Protein AF-A0A355BXW5-F1 (afdb_monomer)

Radius of gyration: 21.52 Å; Cα contacts (8 Å, |Δi|>4): 665; chains: 1; bounding box: 55×43×66 Å

Solvent-accessible surface area (backbone atoms only — not comparable to full-atom values): 18092 Å² total; per-residue (Å²): 77,85,51,58,67,74,37,46,37,59,27,41,25,36,22,24,39,40,14,33,9,37,14,51,49,33,40,49,51,48,48,53,32,47,76,71,69,47,34,78,55,46,38,36,64,40,37,42,24,22,19,55,38,21,71,48,13,76,71,31,36,23,66,52,19,36,50,37,5,37,53,54,48,48,48,64,77,49,53,46,68,62,49,53,54,50,46,51,48,29,68,73,68,31,41,43,52,35,49,98,41,44,71,24,63,39,46,63,88,77,30,43,43,65,41,52,89,43,77,55,91,86,49,51,32,30,40,36,40,37,34,16,29,84,88,63,51,78,75,48,76,52,53,35,31,30,71,26,62,37,39,70,41,44,61,74,58,68,76,53,76,62,83,84,68,40,69,79,65,86,45,74,46,88,73,80,64,80,42,70,69,49,47,50,51,49,27,63,74,69,74,38,58,67,39,58,54,48,48,55,32,45,44,66,78,42,61,60,67,60,54,55,52,50,49,53,51,50,50,49,48,37,50,54,25,28,60,48,15,42,68,48,74,59,64,44,68,72,84,76,73,48,62,56,53,22,29,66,52,43,54,54,60,72,72,44,79,94,58,97,46,72,69,57,58,52,49,53,39,49,33,33,21,44,4,28,46,52,28,15,58,61,33,26,52,37,39,20,32,52,26,40,86,21,30,15,49,55,49,17,52,44,63,65,76,26,33,59,98,87,39,74,39,63,68,55,48,50,44,49,54,41,38,52,27,53,54,46,46,44,50,52,41,73,40,66,51,19,49,90,80,51,34,61,56,34,23,46,45,52,34,72,104

pLDDT: mean 89.98, std 11.33, range [47.75, 98.56]

Secondary structure (DSSP, 8-state):
---HHHHS-EEESS-IIIIIHHHHHHHHHHHHHHHTT-GGG--EEEEEEEHHHHHTHHHHTHHHHHHHHHHT--TTT--HHHHHHHHHHHHHH-EEE-TTS-EEE--HHHHEEEETT---SS-SSEEEEEEE-TTS-EEEEEEEEE-STT-EEEHHHHTSPPGGG----S---SS--SSHHHHHHHHHHTT--HHHHHHHHHHTTS-HHHHHHHHHHHHHHHHHHHHHHHH--SB-SSSS-PBP-HHHHHHHHHHS-----HHHHHHHHHHHHHHHHHHHHTT-EEE-SSSSTTTTHHHHHHHHHSEETTEE-HHHHHHHHHHHHHHHHHHHHHS---HHHH-GGGTHHHHH-

Nearest PDB structures (foldseek):
  4rqo-assembly1_A  TM=9.454E-01  e=2.443E-31  Legionella pneumophila subsp. pneumophila str. Thunder Bay
  4rqo-assembly1_B  TM=9.236E-01  e=4.873E-31  Legionella pneumophila subsp. pneumophila str. Thunder Bay
  2iqq-assembly1_A  TM=9.593E-01  e=5.443E-11  Legionella pneumophila subsp. pneumophila str. Philadelphia 1
  2iaf-assembly1_A  TM=9.431E-01  e=5.807E-10  Legionella pneumophila

Sequence (353 aa):
MLSVFDIFKIGIGPSSSHTVGPMRIALRFLTEAREAGVLARAARVKVDLHGSLALTGVGHGTDKAAILGLLGFAPDETDPDEAEAAAARVRASKRLKLAGGPEIAFDPSKDIDLCGHIVPSVHPNEMRLTLHDAAGAALLEQTFYSVGGGFIASARQLASPAEGDRINTGRKAPFDFGSAAELLAICARENSPIDEVILRNEDAIRPRAQTLEGIDRIWRAMRDCIERGLRTGGVLPGGLGVRRRAPALFGKLKDAPHANEREQLFDWLNVYAMAVNEENAAGGRVVTAPTNGAAGIIPSVIKHYCEDDGQPHKEHIRRFLVVAAGIGMLYKQRASISGAEMGCQGEVGVACS

Foldseek 3Di:
DDALCLQKAWFWFDWLQQALQLLVVLLVQLVVCVVLVNQQQFAAKAKEWEAPSLVCNVLGVSLLNNLCSQLPDNGRPDAQVVSVVSSVVCCVVQWHDGDVYHIYRHHSVPRYHSPHVHQDPQDRGKMKMFTAGPVRDTPDIFIKHRQGLNDIDGPVRSVDDDPPLFPPPVQDFPQDDQAPVSLVVVCVVVVHDSLVRSLSRVCSVDNSVVSLVVLVVSLVLLVVLLVQLLPDWDAFDDPPRHTRDLVVLVVVLVPDDDDPDPVSLVSQLVSQLSSQNSCNSNTGIFIPSSISNQGRNLSSCQQRPQADVNHGVSVVSSSSSSNLSSQLSNLVGNHRLHCVGVNCCSGNVSSND

Structure (mmCIF, N/CA/C/O backbone):
data_AF-A0A355BXW5-F1
#
_entry.id   AF-A0A355BXW5-F1
#
loop_
_atom_site.group_PDB
_atom_site.id
_atom_site.type_symbol
_atom_site.label_atom_id
_atom_site.label_alt_id
_atom_site.label_comp_id
_atom_site.label_asym_id
_atom_site.label_entity_id
_atom_site.label_seq_id
_atom_site.pdbx_PDB_ins_code
_atom_site.Cartn_x
_atom_site.Cartn_y
_atom_site.Cartn_z
_atom_site.occupancy
_atom_site.B_iso_or_equiv
_atom_site.auth_seq_id
_atom_site.auth_comp_id
_atom_site.auth_asym_id
_atom_site.auth_atom_id
_atom_site.pdbx_PDB_model_num
ATOM 1 N N . MET A 1 1 ? 16.597 11.777 4.144 1.00 79.25 1 MET A N 1
ATOM 2 C CA . MET A 1 1 ? 16.526 11.202 2.783 1.00 79.25 1 MET A CA 1
ATOM 3 C C . MET A 1 1 ? 15.521 10.053 2.707 1.00 79.25 1 MET A C 1
ATOM 5 O O . MET A 1 1 ? 15.401 9.274 3.654 1.00 79.25 1 MET A O 1
ATOM 9 N N . LEU A 1 2 ? 14.785 9.967 1.598 1.00 84.88 2 LEU A N 1
ATOM 10 C CA . LEU A 1 2 ? 13.888 8.850 1.280 1.00 84.88 2 LEU A CA 1
ATOM 11 C C . LEU A 1 2 ? 14.677 7.595 0.891 1.00 84.88 2 LEU A C 1
ATOM 13 O O . LEU A 1 2 ? 15.739 7.702 0.293 1.00 84.88 2 LEU A O 1
ATOM 17 N N . SER A 1 3 ? 14.145 6.421 1.216 1.00 91.19 3 SER A N 1
ATOM 18 C CA . SER A 1 3 ? 14.705 5.135 0.796 1.00 91.19 3 SER A CA 1
ATOM 19 C C . SER A 1 3 ? 14.010 4.592 -0.458 1.00 91.19 3 SER A C 1
ATOM 21 O O . SER A 1 3 ? 12.857 4.923 -0.729 1.00 91.19 3 SER A O 1
ATOM 23 N N . VAL A 1 4 ? 14.661 3.696 -1.201 1.00 94.31 4 VAL A N 1
ATOM 24 C CA . VAL A 1 4 ? 14.055 2.881 -2.262 1.00 94.31 4 VAL A CA 1
ATOM 25 C C . VAL A 1 4 ? 12.810 2.146 -1.753 1.00 94.31 4 VAL A C 1
ATOM 27 O O . VAL A 1 4 ? 11.810 2.058 -2.462 1.00 94.31 4 VAL A O 1
ATOM 30 N N . PHE A 1 5 ? 12.805 1.732 -0.480 1.00 92.50 5 PHE A N 1
ATOM 31 C CA . PHE A 1 5 ? 11.651 1.106 0.180 1.00 92.50 5 PHE A CA 1
ATOM 32 C C . PHE A 1 5 ? 10.574 2.112 0.624 1.00 92.50 5 PHE A C 1
ATOM 34 O O . PHE A 1 5 ? 9.488 1.723 1.044 1.00 92.50 5 PHE A O 1
ATOM 41 N N . ASP A 1 6 ? 10.835 3.420 0.523 1.00 86.81 6 ASP A N 1
ATOM 42 C CA . ASP A 1 6 ? 9.802 4.450 0.660 1.00 86.81 6 ASP A CA 1
ATOM 43 C C . ASP A 1 6 ? 9.052 4.706 -0.655 1.00 86.81 6 ASP A C 1
ATOM 45 O O . ASP A 1 6 ? 7.961 5.288 -0.608 1.00 86.81 6 ASP A O 1
ATOM 49 N N . ILE A 1 7 ? 9.624 4.293 -1.793 1.00 89.38 7 ILE A N 1
ATOM 50 C CA . ILE A 1 7 ? 9.021 4.364 -3.132 1.00 89.38 7 ILE A CA 1
ATOM 51 C C . ILE A 1 7 ? 8.279 3.060 -3.446 1.00 89.38 7 ILE A C 1
ATOM 53 O O . ILE A 1 7 ? 7.091 3.086 -3.770 1.00 89.38 7 ILE A O 1
ATOM 57 N N . PHE A 1 8 ? 8.959 1.925 -3.272 1.00 93.25 8 PHE A N 1
ATOM 58 C CA . PHE A 1 8 ? 8.417 0.596 -3.532 1.00 93.25 8 PHE A CA 1
ATOM 59 C C . PHE A 1 8 ? 8.047 -0.110 -2.231 1.00 93.25 8 PHE A C 1
ATOM 61 O O . PHE A 1 8 ? 8.920 -0.511 -1.459 1.00 93.25 8 PHE A O 1
ATOM 68 N N . LYS A 1 9 ? 6.746 -0.278 -1.987 1.00 90.38 9 LYS A N 1
ATOM 69 C CA . LYS A 1 9 ? 6.206 -0.932 -0.791 1.00 90.38 9 LYS A CA 1
ATOM 70 C C . LYS A 1 9 ? 5.295 -2.071 -1.193 1.00 90.38 9 LYS A C 1
ATOM 72 O O . LYS A 1 9 ? 4.348 -1.865 -1.945 1.00 90.38 9 LYS A O 1
ATOM 77 N N . ILE A 1 10 ? 5.569 -3.257 -0.665 1.00 92.62 10 ILE A N 1
ATOM 78 C CA . ILE A 1 10 ? 4.638 -4.381 -0.755 1.00 92.62 10 ILE A CA 1
ATOM 79 C C . ILE A 1 10 ? 3.404 -4.021 0.078 1.00 92.62 10 ILE A C 1
ATOM 81 O O . ILE A 1 10 ? 3.520 -3.453 1.165 1.00 92.62 10 ILE A O 1
ATOM 85 N N . GLY A 1 11 ? 2.225 -4.298 -0.458 1.00 91.25 11 GLY A N 1
ATOM 86 C CA . GLY A 1 11 ? 0.955 -4.016 0.186 1.00 91.25 11 GLY A CA 1
ATOM 87 C C . GLY A 1 11 ? -0.184 -4.812 -0.435 1.00 91.25 11 GLY A C 1
ATOM 88 O O . GLY A 1 11 ? 0.024 -5.759 -1.199 1.00 91.25 11 GLY A O 1
ATOM 89 N N . ILE A 1 12 ? -1.403 -4.381 -0.129 1.00 92.56 12 ILE A N 1
ATOM 90 C CA . ILE A 1 12 ? -2.638 -4.942 -0.669 1.00 92.56 12 ILE A CA 1
ATOM 91 C C . ILE A 1 12 ? -3.408 -3.868 -1.441 1.00 92.56 12 ILE A C 1
ATOM 93 O O . ILE A 1 12 ? -3.387 -2.685 -1.082 1.00 92.56 12 ILE A O 1
ATOM 97 N N . GLY A 1 13 ? -4.049 -4.278 -2.531 1.00 92.25 13 GLY A N 1
ATOM 98 C CA . GLY A 1 13 ? -4.950 -3.442 -3.308 1.00 92.25 13 GLY A CA 1
ATOM 99 C C . GLY A 1 13 ? -6.281 -3.162 -2.599 1.00 92.25 13 GLY A C 1
ATOM 100 O O . GLY A 1 13 ? -6.581 -3.785 -1.579 1.00 92.25 13 GLY A O 1
ATOM 101 N N . PRO A 1 14 ? -7.122 -2.274 -3.155 1.00 92.38 14 PRO A N 1
ATOM 102 C CA . PRO A 1 14 ? -6.896 -1.516 -4.390 1.00 92.38 14 PRO A CA 1
ATOM 103 C C . PRO A 1 14 ? -6.200 -0.162 -4.208 1.00 92.38 14 PRO A C 1
ATOM 105 O O . PRO A 1 14 ? -5.760 0.426 -5.196 1.00 92.38 14 PRO A O 1
ATOM 108 N N . SER A 1 15 ? -6.088 0.359 -2.981 1.00 91.81 15 SER A N 1
ATOM 109 C CA . SER A 1 15 ? -5.659 1.745 -2.764 1.00 91.81 15 SER A CA 1
ATOM 110 C C . SER A 1 15 ? -4.646 1.914 -1.640 1.00 91.81 15 SER A C 1
ATOM 112 O O . SER A 1 15 ? -4.840 1.468 -0.508 1.00 91.81 15 SER A O 1
ATOM 114 N N . SER A 1 16 ? -3.581 2.669 -1.914 1.00 89.00 16 SER A N 1
ATOM 115 C CA . SER A 1 16 ? -2.616 3.023 -0.876 1.00 89.00 16 SER A CA 1
ATOM 116 C C . SER A 1 16 ? -3.234 3.962 0.172 1.00 89.00 16 SER A C 1
ATOM 118 O O . SER A 1 16 ? -2.940 3.831 1.355 1.00 89.00 16 SER A O 1
ATOM 120 N N . SER A 1 17 ? -4.105 4.893 -0.230 1.00 88.62 17 SER A N 1
ATOM 121 C CA . SER A 1 17 ? -4.727 5.873 0.677 1.00 88.62 17 SER A CA 1
ATOM 122 C C . SER A 1 17 ? -6.007 5.369 1.345 1.00 88.62 17 SER A C 1
ATOM 124 O O . SER A 1 17 ? -6.279 5.733 2.482 1.00 88.62 17 SER A O 1
ATOM 126 N N . HIS A 1 18 ? -6.782 4.521 0.668 1.00 93.81 18 HIS A N 1
ATOM 127 C CA . HIS A 1 18 ? -8.088 4.060 1.158 1.00 93.81 18 HIS A CA 1
ATOM 128 C C . HIS A 1 18 ? -8.067 2.608 1.666 1.00 93.81 18 HIS A C 1
ATOM 130 O O . HIS A 1 18 ? -8.998 2.187 2.337 1.00 93.81 18 HIS A O 1
ATOM 136 N N . THR A 1 19 ? -6.990 1.850 1.432 1.00 94.75 19 THR A N 1
ATOM 137 C CA . THR A 1 19 ? -6.848 0.480 1.955 1.00 94.75 19 THR A CA 1
ATOM 138 C C . THR A 1 19 ? -5.647 0.368 2.894 1.00 94.75 19 THR A C 1
ATOM 140 O O . THR A 1 19 ? -5.803 0.136 4.092 1.00 94.75 19 THR A O 1
ATOM 143 N N . VAL A 1 20 ? -4.434 0.614 2.390 1.00 93.31 20 VAL A N 1
ATOM 144 C CA . VAL A 1 20 ? -3.196 0.473 3.184 1.00 93.31 20 VAL A CA 1
ATOM 145 C C . VAL A 1 20 ? -3.140 1.483 4.336 1.00 93.31 20 VAL A C 1
ATOM 147 O O . VAL A 1 20 ? -2.763 1.126 5.452 1.00 93.31 20 VAL A O 1
ATOM 150 N N . GLY A 1 21 ? -3.525 2.739 4.086 1.00 93.25 21 GLY A N 1
ATOM 151 C CA . GLY A 1 21 ? -3.594 3.787 5.106 1.00 93.25 21 GLY A CA 1
ATOM 152 C C . GLY A 1 21 ? -4.504 3.414 6.286 1.00 93.25 21 GLY A C 1
ATOM 153 O O . GLY A 1 21 ? -4.006 3.322 7.405 1.00 93.25 21 GLY A O 1
ATOM 154 N N . PRO A 1 22 ? -5.800 3.139 6.063 1.00 96.50 22 PRO A N 1
ATOM 155 C CA . PRO A 1 22 ? -6.742 2.745 7.114 1.00 96.50 22 PRO A CA 1
ATOM 156 C C . PRO A 1 22 ? -6.324 1.500 7.911 1.00 96.50 22 PRO A C 1
ATOM 158 O O . PRO A 1 22 ? -6.456 1.500 9.135 1.00 96.50 22 PRO A O 1
ATOM 161 N N . MET A 1 23 ? -5.723 0.485 7.270 1.00 96.69 23 MET A N 1
ATOM 162 C CA . MET A 1 23 ? -5.123 -0.654 7.989 1.00 96.69 23 MET A CA 1
ATOM 163 C C . MET A 1 23 ? -4.035 -0.193 8.973 1.00 96.69 23 MET A C 1
ATOM 165 O O . MET A 1 23 ? -4.035 -0.583 10.142 1.00 96.69 23 MET A O 1
ATOM 169 N N . ARG A 1 24 ? -3.119 0.676 8.521 1.00 95.44 24 ARG A N 1
ATOM 170 C CA . ARG A 1 24 ? -2.049 1.237 9.366 1.00 95.44 24 ARG A CA 1
ATOM 171 C C . ARG A 1 24 ? -2.594 2.121 10.483 1.00 95.44 24 ARG A C 1
ATOM 173 O O . ARG A 1 24 ? -2.063 2.069 11.590 1.00 95.44 24 ARG A O 1
ATOM 180 N N . ILE A 1 25 ? -3.638 2.905 10.214 1.00 97.12 25 ILE A N 1
ATOM 181 C CA . ILE A 1 25 ? -4.300 3.744 11.220 1.00 97.12 25 ILE A CA 1
ATOM 182 C C . ILE A 1 25 ? -4.863 2.870 12.345 1.00 97.12 25 ILE A C 1
ATOM 184 O O . ILE A 1 25 ? -4.581 3.129 13.513 1.00 97.12 25 ILE A O 1
ATOM 188 N N . ALA A 1 26 ? -5.602 1.811 12.012 1.00 97.81 26 ALA A N 1
ATOM 189 C CA . ALA A 1 26 ? -6.179 0.919 13.015 1.00 97.81 26 ALA A CA 1
ATOM 190 C C . ALA A 1 26 ? -5.101 0.205 13.857 1.00 97.81 26 ALA A C 1
ATOM 192 O O . ALA A 1 26 ? -5.200 0.172 15.084 1.00 97.81 26 ALA A O 1
ATOM 193 N N . LEU A 1 27 ? -4.021 -0.279 13.232 1.00 96.06 27 LEU A N 1
ATOM 194 C CA . LEU A 1 27 ? -2.865 -0.845 13.945 1.00 96.06 27 LEU A CA 1
ATOM 195 C C . LEU A 1 27 ? -2.205 0.160 14.898 1.00 96.06 27 LEU A C 1
ATOM 197 O O . LEU A 1 27 ? -1.869 -0.165 16.044 1.00 96.06 27 LEU A O 1
ATOM 201 N N . ARG A 1 28 ? -2.006 1.392 14.420 1.00 96.06 28 ARG A N 1
ATOM 202 C CA . ARG A 1 28 ? -1.418 2.476 15.206 1.00 96.06 28 ARG A CA 1
ATOM 203 C C . ARG A 1 28 ? -2.292 2.812 16.410 1.00 96.06 28 ARG A C 1
ATOM 205 O O . ARG A 1 28 ? -1.770 2.896 17.517 1.00 96.06 28 ARG A O 1
ATOM 212 N N . PHE A 1 29 ? -3.601 2.918 16.211 1.00 97.75 29 PHE A N 1
ATOM 213 C CA . PHE A 1 29 ? -4.566 3.171 17.276 1.00 97.75 29 PHE A CA 1
ATOM 214 C C . PHE A 1 29 ? -4.509 2.112 18.386 1.00 97.75 29 PHE A C 1
ATOM 216 O O . PHE A 1 29 ? -4.447 2.456 19.565 1.00 97.75 29 PHE A O 1
ATOM 223 N N . LEU A 1 30 ? -4.452 0.822 18.031 1.00 97.81 30 LEU A N 1
ATOM 224 C CA . LEU A 1 30 ? -4.323 -0.253 19.024 1.00 97.81 30 LEU A CA 1
ATOM 225 C C . LEU A 1 30 ? -2.978 -0.238 19.753 1.00 97.81 30 LEU A C 1
ATOM 227 O O . LEU A 1 30 ? -2.898 -0.637 20.916 1.00 97.81 30 LEU A O 1
ATOM 231 N N . THR A 1 31 ? -1.920 0.218 19.087 1.00 96.62 31 THR A N 1
ATOM 232 C CA . THR A 1 31 ? -0.609 0.402 19.717 1.00 96.62 31 THR A CA 1
ATOM 233 C C . THR A 1 31 ? -0.672 1.519 20.757 1.00 96.62 31 THR A C 1
ATOM 235 O O . THR A 1 31 ? -0.309 1.284 21.906 1.00 96.62 31 THR A O 1
ATOM 238 N N . GLU A 1 32 ? -1.252 2.671 20.413 1.00 96.56 32 GLU A N 1
ATOM 239 C CA . GLU A 1 32 ? -1.434 3.791 21.348 1.00 96.56 32 GLU A CA 1
ATOM 240 C C . GLU A 1 32 ? -2.357 3.425 22.526 1.00 96.56 32 GLU A C 1
ATOM 242 O O . GLU A 1 32 ? -2.060 3.752 23.673 1.00 96.56 32 GLU A O 1
ATOM 247 N N . ALA A 1 33 ? -3.429 2.659 22.290 1.00 97.75 33 ALA A N 1
ATOM 248 C CA . ALA A 1 33 ? -4.293 2.147 23.359 1.00 97.75 33 ALA A CA 1
ATOM 249 C C . ALA A 1 33 ? -3.560 1.205 24.329 1.00 97.75 33 ALA A C 1
ATOM 251 O O . ALA A 1 33 ? -3.872 1.159 25.524 1.00 97.75 33 ALA A O 1
ATOM 252 N N . ARG A 1 34 ? -2.597 0.430 23.821 1.00 97.38 34 ARG A N 1
ATOM 253 C CA . ARG A 1 34 ? -1.765 -0.466 24.631 1.00 97.38 34 ARG A CA 1
ATOM 254 C C . ARG A 1 34 ? -0.755 0.319 25.456 1.00 97.38 34 ARG A C 1
ATOM 256 O O . ARG A 1 34 ? -0.625 0.053 26.645 1.00 97.38 34 ARG A O 1
ATOM 263 N N . GLU A 1 35 ? -0.086 1.291 24.842 1.00 96.62 35 GLU A N 1
ATOM 264 C CA . GLU A 1 35 ? 0.875 2.185 25.502 1.00 96.62 35 GLU A CA 1
ATOM 265 C C . GLU A 1 35 ? 0.211 3.020 26.604 1.00 96.62 35 GLU A C 1
ATOM 267 O O . GLU A 1 35 ? 0.787 3.202 27.672 1.00 96.62 35 GLU A O 1
ATOM 272 N N . ALA A 1 36 ? -1.038 3.441 26.395 1.00 96.88 36 ALA A N 1
ATOM 273 C CA . ALA A 1 36 ? -1.850 4.109 27.409 1.00 96.88 36 ALA A CA 1
ATOM 274 C C . ALA A 1 36 ? -2.394 3.161 28.503 1.00 96.88 36 ALA A C 1
ATOM 276 O O . ALA A 1 36 ? -3.057 3.615 29.434 1.00 96.88 36 ALA A O 1
ATOM 277 N N . GLY A 1 37 ? -2.164 1.846 28.403 1.00 97.44 37 GLY A N 1
ATOM 278 C CA . GLY A 1 37 ? -2.617 0.856 29.387 1.00 97.44 37 GLY A CA 1
ATOM 279 C C . GLY A 1 37 ? -4.132 0.607 29.403 1.00 97.44 37 GLY A C 1
ATOM 280 O O . GLY A 1 37 ? -4.642 -0.005 30.341 1.00 97.44 37 GLY A O 1
ATOM 281 N N . VAL A 1 38 ? -4.870 1.058 28.383 1.00 97.94 38 VAL A N 1
ATOM 282 C CA . VAL A 1 38 ? -6.343 0.972 28.340 1.00 97.94 38 VAL A CA 1
ATOM 283 C C . VAL A 1 38 ? -6.874 -0.161 27.460 1.00 97.94 38 VAL A C 1
ATOM 285 O O . VAL A 1 38 ? -8.023 -0.564 27.627 1.00 97.94 38 VAL A O 1
ATOM 288 N N . LEU A 1 39 ? -6.050 -0.731 26.571 1.00 97.81 39 LEU A N 1
ATOM 289 C CA . LEU A 1 39 ? -6.475 -1.764 25.612 1.00 97.81 39 LEU A CA 1
ATOM 290 C C . LEU A 1 39 ? -7.123 -2.994 26.273 1.00 97.81 39 LEU A C 1
ATOM 292 O O . LEU A 1 39 ? -8.086 -3.541 25.743 1.00 97.81 39 LEU A O 1
ATOM 296 N N . ALA A 1 40 ? -6.642 -3.415 27.445 1.00 97.25 40 ALA A N 1
ATOM 297 C CA . ALA A 1 40 ? -7.188 -4.575 28.158 1.00 97.25 40 ALA A CA 1
ATOM 298 C C . ALA A 1 40 ? -8.639 -4.376 28.640 1.00 97.25 40 ALA A C 1
ATOM 300 O O . ALA A 1 40 ? -9.347 -5.354 28.864 1.00 97.25 40 ALA A O 1
ATOM 301 N N . ARG A 1 41 ? -9.088 -3.121 28.787 1.00 97.19 41 ARG A N 1
ATOM 302 C CA . ARG A 1 41 ? -10.447 -2.748 29.218 1.00 97.19 41 ARG A CA 1
ATOM 303 C C . ARG A 1 41 ? -11.413 -2.540 28.049 1.00 97.19 41 ARG A C 1
ATOM 305 O O . ARG A 1 41 ? -12.570 -2.195 28.279 1.00 97.19 41 ARG A O 1
ATOM 312 N N . ALA A 1 42 ? -10.944 -2.710 26.815 1.00 97.62 42 ALA A N 1
ATOM 313 C CA . ALA A 1 42 ? -11.744 -2.512 25.619 1.00 97.62 42 ALA A CA 1
ATOM 314 C C . ALA A 1 42 ? -12.954 -3.453 25.586 1.00 97.62 42 ALA A C 1
ATOM 316 O O . ALA A 1 42 ? -12.801 -4.671 25.669 1.00 97.62 42 ALA A O 1
ATOM 317 N N . ALA A 1 43 ? -14.144 -2.890 25.397 1.00 97.56 43 ALA A N 1
ATOM 318 C CA . ALA A 1 43 ? -15.375 -3.645 25.170 1.00 97.56 43 ALA A CA 1
ATOM 319 C C . ALA A 1 43 ? -16.023 -3.332 23.815 1.00 97.56 43 ALA A C 1
ATOM 321 O O . ALA A 1 43 ? -16.778 -4.154 23.300 1.00 97.56 43 ALA A O 1
ATOM 322 N N . ARG A 1 44 ? -15.719 -2.169 23.226 1.00 97.81 44 ARG A N 1
ATOM 323 C CA . ARG A 1 44 ? -16.196 -1.758 21.901 1.00 97.81 44 ARG A CA 1
ATOM 324 C C . ARG A 1 44 ? -15.183 -0.832 21.230 1.00 97.81 44 ARG A C 1
ATOM 326 O O . ARG A 1 44 ? -14.548 -0.019 21.898 1.00 97.81 44 ARG A O 1
ATOM 333 N N . VAL A 1 45 ? -15.065 -0.934 19.910 1.00 98.38 45 VAL A N 1
ATOM 334 C CA . VAL A 1 45 ? -14.343 0.026 19.064 1.00 98.38 45 VAL A CA 1
ATOM 335 C C . VAL A 1 45 ? -15.342 0.636 18.096 1.00 98.38 45 VAL A C 1
ATOM 337 O O . VAL A 1 45 ? -16.112 -0.101 17.489 1.00 98.38 45 VAL A O 1
ATOM 340 N N . LYS A 1 46 ? -15.315 1.959 17.951 1.00 98.50 46 LYS A N 1
ATOM 341 C CA . LYS A 1 46 ? -16.028 2.685 16.902 1.00 98.50 46 LYS A CA 1
ATOM 342 C C . LYS A 1 46 ? -15.019 3.256 15.909 1.00 98.50 46 LYS A C 1
ATOM 344 O O . LYS A 1 46 ? -13.976 3.762 16.322 1.00 98.50 46 LYS A O 1
ATOM 349 N N . VAL A 1 47 ? -15.335 3.161 14.624 1.00 98.56 47 VAL A N 1
ATOM 350 C CA . VAL A 1 47 ? -14.560 3.705 13.511 1.00 98.56 47 VAL A CA 1
ATOM 351 C C . VAL A 1 47 ? -15.455 4.650 12.724 1.00 98.56 47 VAL A C 1
ATOM 353 O O . VAL A 1 47 ? -16.438 4.216 12.137 1.00 98.56 47 VAL A O 1
ATOM 356 N N . ASP A 1 48 ? -15.087 5.921 12.673 1.00 98.19 48 ASP A N 1
ATOM 357 C CA . ASP A 1 48 ? -15.763 6.924 11.860 1.00 98.19 48 ASP A CA 1
ATOM 358 C C . ASP A 1 48 ? -14.852 7.304 10.686 1.00 98.19 48 ASP A C 1
ATOM 360 O O . ASP A 1 48 ? -13.712 7.746 10.864 1.00 98.19 48 ASP A O 1
ATOM 364 N N . LEU A 1 49 ? -15.341 7.082 9.468 1.00 97.88 49 LEU A N 1
ATOM 365 C CA . LEU A 1 49 ? -14.668 7.439 8.222 1.00 97.88 49 LEU A CA 1
ATOM 366 C C . LEU A 1 49 ? -15.284 8.738 7.712 1.00 97.88 49 LEU A C 1
ATOM 368 O O . LEU A 1 49 ? -16.502 8.817 7.577 1.00 97.88 49 LEU A O 1
ATOM 372 N N . HIS A 1 50 ? -14.467 9.751 7.425 1.00 96.31 50 HIS A N 1
ATOM 373 C CA . HIS A 1 50 ? -14.931 11.075 6.997 1.00 96.31 50 HIS A CA 1
ATOM 374 C C . HIS A 1 50 ? -14.413 11.434 5.596 1.00 96.31 50 HIS A C 1
ATOM 376 O O . HIS A 1 50 ? -13.467 10.828 5.084 1.00 96.31 50 HIS A O 1
ATOM 382 N N . GLY A 1 51 ? -15.032 12.440 4.969 1.00 93.69 51 GLY A N 1
ATOM 383 C CA . GLY A 1 51 ? -14.606 12.973 3.675 1.00 93.69 51 GLY A CA 1
ATOM 384 C C . GLY A 1 51 ? -14.478 11.906 2.581 1.00 93.69 51 GLY A C 1
ATOM 385 O O . GLY A 1 51 ? -15.368 11.077 2.385 1.00 93.69 51 GLY A O 1
ATOM 386 N N . SER A 1 52 ? -13.357 11.910 1.857 1.00 91.56 52 SER A N 1
ATOM 387 C CA . SER A 1 52 ? -13.131 10.992 0.730 1.00 91.56 52 SER A CA 1
ATOM 388 C C . SER A 1 52 ? -13.047 9.521 1.163 1.00 91.56 52 SER A C 1
ATOM 390 O O . SER A 1 52 ? -13.497 8.646 0.414 1.00 91.56 52 SER A O 1
ATOM 392 N N . LEU A 1 53 ? -12.558 9.242 2.384 1.00 93.12 53 LEU A N 1
ATOM 393 C CA . LEU A 1 53 ? -12.531 7.877 2.928 1.00 93.12 53 LEU A CA 1
ATOM 394 C C . LEU A 1 53 ? -13.938 7.298 3.072 1.00 93.12 53 LEU A C 1
ATOM 396 O O . LEU A 1 53 ? -14.118 6.106 2.831 1.00 93.12 53 LEU A O 1
ATOM 400 N N . ALA A 1 54 ? -14.924 8.124 3.427 1.00 95.44 54 ALA A N 1
ATOM 401 C CA . ALA A 1 54 ? -16.320 7.708 3.496 1.00 95.44 54 ALA A CA 1
ATOM 402 C C . ALA A 1 54 ? -16.935 7.549 2.103 1.00 95.44 54 ALA A C 1
ATOM 404 O O . ALA A 1 54 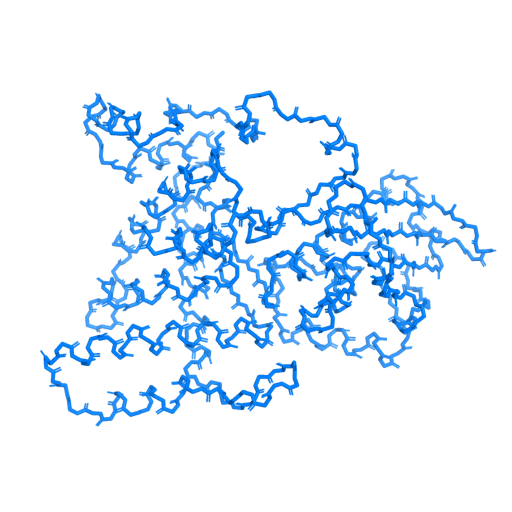? -17.510 6.509 1.787 1.00 95.44 54 ALA A O 1
ATOM 405 N N . LEU A 1 55 ? -16.782 8.571 1.254 1.00 93.69 55 LEU A N 1
ATOM 406 C CA . LEU A 1 55 ? -17.462 8.662 -0.043 1.00 93.69 55 LEU A CA 1
ATOM 407 C C . LEU A 1 55 ? -17.072 7.539 -1.006 1.00 93.69 55 LEU A C 1
ATOM 409 O O . LEU A 1 55 ? -17.905 7.060 -1.770 1.00 93.69 55 LEU A O 1
ATOM 413 N N . THR A 1 56 ? -15.812 7.107 -0.967 1.00 92.31 56 THR A N 1
ATOM 414 C CA . THR A 1 56 ? -15.302 6.052 -1.854 1.00 92.31 56 THR A CA 1
ATOM 415 C C . THR A 1 56 ? -14.941 4.770 -1.106 1.00 92.31 56 THR A C 1
ATOM 417 O O . THR A 1 56 ? -14.412 3.829 -1.704 1.00 92.31 56 THR A O 1
ATOM 420 N N . GLY A 1 57 ? -15.223 4.712 0.199 1.00 89.62 57 GLY A N 1
ATOM 421 C CA . GLY A 1 57 ? -14.688 3.682 1.081 1.00 89.62 57 GLY A CA 1
ATOM 422 C C . GLY A 1 57 ? -15.146 2.273 0.741 1.00 89.62 57 GLY A C 1
ATOM 423 O O . GLY A 1 57 ? -14.340 1.350 0.759 1.00 89.62 57 GLY A O 1
ATOM 424 N N . VAL A 1 58 ? -16.409 2.107 0.344 1.00 89.56 58 VAL A N 1
ATOM 425 C CA . VAL A 1 58 ? -16.955 0.796 -0.046 1.00 89.56 58 VAL A CA 1
ATOM 426 C C . VAL A 1 58 ? -16.234 0.238 -1.275 1.00 89.56 58 VAL A C 1
ATOM 428 O O . VAL A 1 58 ? -15.824 -0.919 -1.278 1.00 89.56 58 VAL A O 1
ATOM 431 N N . GLY A 1 59 ? -16.026 1.064 -2.306 1.00 89.00 59 GLY A N 1
ATOM 432 C CA . GLY A 1 59 ? -15.334 0.648 -3.531 1.00 89.00 59 GLY A CA 1
ATOM 433 C C . GLY A 1 59 ? -13.856 0.320 -3.305 1.00 89.00 59 GLY A C 1
ATOM 434 O O . GLY A 1 59 ? -13.314 -0.565 -3.961 1.00 89.00 59 GLY A O 1
ATOM 435 N N . HIS A 1 60 ? -13.218 0.989 -2.342 1.00 93.19 60 HIS A N 1
ATOM 436 C CA . HIS A 1 60 ? -11.819 0.757 -1.979 1.00 93.19 60 HIS A CA 1
ATOM 437 C C . HIS A 1 60 ? -11.615 -0.264 -0.849 1.00 93.19 60 HIS A C 1
ATOM 439 O O . HIS A 1 60 ? -10.472 -0.559 -0.489 1.00 93.19 60 HIS A O 1
ATOM 445 N N . GLY A 1 61 ? -12.695 -0.799 -0.276 1.00 94.12 61 GLY A N 1
ATOM 446 C CA . GLY A 1 61 ? -12.640 -1.706 0.868 1.00 94.12 61 GLY A CA 1
ATOM 447 C C . GLY A 1 61 ? -12.064 -1.067 2.136 1.00 94.12 61 GLY A C 1
ATOM 448 O O . GLY A 1 61 ? -11.362 -1.744 2.886 1.00 94.12 61 GLY A O 1
ATOM 449 N N . THR A 1 62 ? -12.317 0.221 2.381 1.00 96.38 62 THR A N 1
ATOM 450 C CA . THR A 1 62 ? -11.864 0.943 3.585 1.00 96.38 62 THR A CA 1
ATOM 451 C C . THR A 1 62 ? -12.432 0.331 4.869 1.00 96.38 62 THR A C 1
ATOM 453 O O . THR A 1 62 ? -11.739 0.241 5.881 1.00 96.38 62 THR A O 1
ATOM 456 N N . ASP A 1 63 ? -13.678 -0.142 4.827 1.00 95.12 63 ASP A N 1
ATOM 457 C CA . ASP A 1 63 ? -14.325 -0.876 5.919 1.00 95.12 63 ASP A CA 1
ATOM 458 C C . ASP A 1 63 ? -13.560 -2.172 6.239 1.00 95.12 63 ASP A C 1
ATOM 460 O O . ASP A 1 63 ? -13.203 -2.437 7.389 1.00 95.12 63 ASP A O 1
ATOM 464 N N . LYS A 1 64 ? -13.224 -2.946 5.198 1.00 96.19 64 LYS A N 1
ATOM 465 C CA . LYS A 1 64 ? -12.412 -4.160 5.292 1.00 96.19 64 LYS A CA 1
ATOM 466 C C . LYS A 1 64 ? -11.033 -3.834 5.856 1.00 96.19 64 LYS A C 1
ATOM 468 O O . LYS A 1 64 ? -10.566 -4.520 6.759 1.00 96.19 64 LYS A O 1
ATOM 473 N N . ALA A 1 65 ? -10.401 -2.779 5.357 1.00 96.62 65 ALA A N 1
ATOM 474 C CA . ALA A 1 65 ? -9.100 -2.316 5.814 1.00 96.62 65 ALA A CA 1
ATOM 475 C C . ALA A 1 65 ? -9.094 -1.965 7.311 1.00 96.62 65 ALA A C 1
ATOM 477 O O . ALA A 1 65 ? -8.183 -2.378 8.031 1.00 96.62 65 ALA A O 1
ATOM 478 N N . ALA A 1 66 ? -10.124 -1.271 7.803 1.00 97.56 66 ALA A N 1
ATOM 479 C CA . ALA A 1 66 ? -10.263 -0.974 9.226 1.00 97.56 66 ALA A CA 1
ATOM 480 C C . ALA A 1 66 ? -10.370 -2.259 10.066 1.00 97.56 66 ALA A C 1
ATOM 482 O O . ALA A 1 66 ? -9.653 -2.405 11.056 1.00 97.56 66 ALA A O 1
ATOM 483 N N . ILE A 1 67 ? -11.192 -3.226 9.636 1.00 98.12 67 ILE A N 1
ATOM 484 C CA . ILE A 1 67 ? -11.320 -4.538 10.298 1.00 98.12 67 ILE A CA 1
ATOM 485 C C . ILE A 1 67 ? -9.967 -5.255 10.357 1.00 98.12 67 ILE A C 1
ATOM 487 O O . ILE A 1 67 ? -9.558 -5.721 11.419 1.00 98.12 67 ILE A O 1
ATOM 491 N N . LEU A 1 68 ? -9.260 -5.332 9.228 1.00 97.88 68 LEU A N 1
ATOM 492 C CA . LEU A 1 68 ? -7.975 -6.022 9.127 1.00 97.88 68 LEU A CA 1
ATOM 493 C C . LEU A 1 68 ? -6.915 -5.402 10.039 1.00 97.88 68 LEU A C 1
ATOM 495 O O . LEU A 1 68 ? -6.228 -6.123 10.761 1.00 97.88 68 LEU A O 1
ATOM 499 N N . GLY A 1 69 ? -6.819 -4.072 10.065 1.00 97.50 69 GLY A N 1
ATOM 500 C CA . GLY A 1 69 ? -5.886 -3.394 10.958 1.00 97.50 69 GLY A CA 1
ATOM 501 C C . GLY A 1 69 ? -6.221 -3.617 12.438 1.00 97.50 69 GLY A C 1
ATOM 502 O O . GLY A 1 69 ? -5.315 -3.841 13.239 1.00 97.50 69 GLY A O 1
ATOM 503 N N . LEU A 1 70 ? -7.508 -3.657 12.807 1.00 98.31 70 LEU A N 1
ATOM 504 C CA . LEU A 1 70 ? -7.936 -3.988 14.175 1.00 98.31 70 LEU A CA 1
ATOM 505 C C . LEU A 1 70 ? -7.629 -5.447 14.563 1.00 98.31 70 LEU A C 1
ATOM 507 O O . LEU A 1 70 ? -7.345 -5.733 15.727 1.00 98.31 70 LEU A O 1
ATOM 511 N N . LEU A 1 71 ? -7.654 -6.364 13.593 1.00 97.94 71 LEU A N 1
ATOM 512 C CA . LEU A 1 71 ? -7.246 -7.762 13.763 1.00 97.94 71 LEU A CA 1
ATOM 513 C C . LEU A 1 71 ? -5.721 -7.948 13.835 1.00 97.94 71 LEU A C 1
ATOM 515 O O . LEU A 1 71 ? -5.263 -9.020 14.223 1.00 97.94 71 LEU A O 1
ATOM 519 N N . GLY A 1 72 ? -4.933 -6.929 13.483 1.00 96.31 72 GLY A N 1
ATOM 520 C CA . GLY A 1 72 ? -3.471 -6.985 13.545 1.00 96.31 72 GLY A CA 1
ATOM 521 C C . GLY A 1 72 ? -2.774 -7.244 12.211 1.00 96.31 72 GLY A C 1
ATOM 522 O O . GLY A 1 72 ? -1.560 -7.421 12.197 1.00 96.31 72 GLY A O 1
ATOM 523 N N . PHE A 1 73 ? -3.503 -7.260 11.094 1.00 95.75 73 PHE A N 1
ATOM 524 C CA . PHE A 1 73 ? -2.918 -7.490 9.775 1.00 95.75 73 PHE A CA 1
ATOM 525 C C . PHE A 1 73 ? -2.096 -6.276 9.325 1.00 95.75 73 PHE A C 1
ATOM 527 O O . PHE A 1 73 ? -2.635 -5.184 9.127 1.00 95.75 73 PHE A O 1
ATOM 534 N N . ALA A 1 74 ? -0.791 -6.476 9.128 1.00 91.75 74 ALA A N 1
ATOM 535 C CA . ALA A 1 74 ? 0.108 -5.488 8.539 1.00 91.75 74 ALA A CA 1
ATOM 536 C C . ALA A 1 74 ? 0.052 -5.570 7.000 1.00 91.75 74 ALA A C 1
ATOM 538 O O . ALA A 1 74 ? 0.270 -6.656 6.458 1.00 91.75 74 ALA A O 1
ATOM 539 N N . PRO A 1 75 ? -0.235 -4.473 6.267 1.00 89.06 75 PRO A N 1
ATOM 540 C CA . PRO A 1 75 ? -0.472 -4.523 4.818 1.00 89.06 75 PRO A CA 1
ATOM 541 C C . PRO A 1 75 ? 0.636 -5.190 3.993 1.00 89.06 75 PRO A C 1
ATOM 543 O O . PRO A 1 75 ? 0.351 -5.820 2.981 1.00 89.06 75 PRO A O 1
ATOM 546 N N . ASP A 1 76 ? 1.885 -5.033 4.416 1.00 86.62 76 ASP A N 1
ATOM 547 C CA . ASP A 1 76 ? 3.100 -5.518 3.762 1.00 86.62 76 ASP A CA 1
ATOM 548 C C . ASP A 1 76 ? 3.379 -7.012 3.981 1.00 86.62 76 ASP A C 1
ATOM 550 O O . ASP A 1 76 ? 4.051 -7.635 3.159 1.00 86.62 76 ASP A O 1
ATOM 554 N N . GLU A 1 77 ? 2.813 -7.600 5.034 1.00 86.69 77 GLU A N 1
ATOM 555 C CA . GLU A 1 77 ? 2.944 -9.027 5.369 1.00 86.69 77 GLU A CA 1
ATOM 556 C C . GLU A 1 77 ? 1.661 -9.816 5.069 1.00 86.69 77 GLU A C 1
ATOM 558 O O . GLU A 1 77 ? 1.668 -11.044 5.005 1.00 86.69 77 GLU A O 1
ATOM 563 N N . THR A 1 78 ? 0.555 -9.105 4.843 1.00 87.31 78 THR A N 1
ATOM 564 C CA . THR A 1 78 ? -0.780 -9.677 4.676 1.00 87.31 78 THR A CA 1
ATOM 565 C C . THR A 1 78 ? -0.876 -10.541 3.424 1.00 87.31 78 THR A C 1
ATOM 567 O O . THR A 1 78 ? -0.603 -10.085 2.306 1.00 87.31 78 THR A O 1
ATOM 570 N N . ASP A 1 79 ? -1.302 -11.791 3.590 1.00 90.38 79 ASP A N 1
ATOM 571 C CA . ASP A 1 79 ? -1.830 -12.593 2.491 1.00 90.38 79 ASP A CA 1
ATOM 572 C C . ASP A 1 79 ? -3.260 -12.120 2.143 1.00 90.38 79 ASP A C 1
ATOM 574 O O . ASP A 1 79 ? -4.115 -12.055 3.033 1.00 90.38 79 ASP A O 1
ATOM 578 N N . PRO A 1 80 ? -3.542 -11.742 0.880 1.00 90.50 80 PRO A N 1
ATOM 579 C CA . PRO A 1 80 ? -4.857 -11.238 0.485 1.00 90.50 80 PRO A CA 1
ATOM 580 C C . PRO A 1 80 ? -6.008 -12.222 0.711 1.00 90.50 80 PRO A C 1
ATOM 582 O O . PRO A 1 80 ? -7.114 -11.800 1.053 1.00 90.50 80 PRO A O 1
ATOM 585 N N . ASP A 1 81 ? -5.759 -13.519 0.529 1.00 91.00 81 ASP A N 1
ATOM 586 C CA . ASP A 1 81 ? -6.787 -14.549 0.634 1.00 91.00 81 ASP A CA 1
ATOM 587 C C . ASP A 1 81 ? -7.104 -14.817 2.119 1.00 91.00 81 ASP A C 1
ATOM 589 O O . ASP A 1 81 ? -8.272 -14.918 2.510 1.00 91.00 81 ASP A O 1
ATOM 593 N N . GLU A 1 82 ? -6.082 -14.815 2.984 1.00 93.88 82 GLU A N 1
ATOM 594 C CA . GLU A 1 82 ? -6.268 -14.866 4.442 1.00 93.88 82 GLU A CA 1
ATOM 595 C C . GLU A 1 82 ? -6.994 -13.630 4.984 1.00 93.88 82 GLU A C 1
ATOM 597 O O . GLU A 1 82 ? -7.869 -13.756 5.849 1.00 93.88 82 GLU A O 1
ATOM 602 N N . ALA A 1 83 ? -6.663 -12.444 4.467 1.00 93.69 83 ALA A N 1
ATOM 603 C CA . ALA A 1 83 ? -7.321 -11.196 4.831 1.00 93.69 83 ALA A CA 1
ATOM 604 C C . ALA A 1 83 ? -8.808 -11.209 4.469 1.00 93.69 83 ALA A C 1
ATOM 606 O O . ALA A 1 83 ? -9.654 -10.879 5.305 1.00 93.69 83 ALA A O 1
ATOM 607 N N . GLU A 1 84 ? -9.152 -11.633 3.253 1.00 93.88 84 GLU A N 1
ATOM 608 C CA . GLU A 1 84 ? -10.551 -11.728 2.842 1.00 93.88 84 GLU A CA 1
ATOM 609 C C . GLU A 1 84 ? -11.322 -12.705 3.741 1.00 93.88 84 GLU A C 1
ATOM 611 O O . GLU A 1 84 ? -12.390 -12.371 4.265 1.00 93.88 84 GLU A O 1
ATOM 616 N N . ALA A 1 85 ? -10.736 -13.872 4.026 1.00 96.44 85 ALA A N 1
ATOM 617 C CA . ALA A 1 85 ? -11.329 -14.850 4.930 1.00 96.44 85 ALA A CA 1
ATOM 618 C C . ALA A 1 85 ? -11.499 -14.302 6.361 1.00 96.44 85 ALA A C 1
ATOM 620 O O . ALA A 1 85 ? -12.521 -14.553 7.006 1.00 96.44 85 ALA A O 1
ATOM 621 N N . ALA A 1 86 ? -10.525 -13.548 6.877 1.00 96.81 86 ALA A N 1
ATOM 622 C CA . ALA A 1 86 ? -10.585 -12.952 8.209 1.00 96.81 86 ALA A CA 1
ATOM 623 C C . ALA A 1 86 ? -11.679 -11.883 8.323 1.00 96.81 86 ALA A C 1
ATOM 625 O O . ALA A 1 86 ? -12.478 -11.918 9.263 1.00 96.81 86 ALA A O 1
ATOM 626 N N . ALA A 1 87 ? -11.772 -10.983 7.343 1.00 96.31 87 ALA A N 1
ATOM 627 C CA . ALA A 1 87 ? -12.818 -9.968 7.307 1.00 96.31 87 ALA A CA 1
ATOM 628 C C . ALA A 1 87 ? -14.217 -10.593 7.174 1.00 96.31 87 ALA A C 1
ATOM 630 O O . ALA A 1 87 ? -15.151 -10.175 7.863 1.00 96.31 87 ALA A O 1
ATOM 631 N N . ALA A 1 88 ? -14.366 -11.633 6.346 1.00 96.94 88 ALA A N 1
ATOM 632 C CA . ALA A 1 88 ? -15.617 -12.378 6.217 1.00 96.94 88 ALA A CA 1
ATOM 633 C C . ALA A 1 88 ? -16.041 -13.037 7.542 1.00 96.94 88 ALA A C 1
ATOM 635 O O . ALA A 1 88 ? -17.212 -12.952 7.920 1.00 96.94 88 ALA A O 1
ATOM 636 N N . ARG A 1 89 ? -15.094 -13.625 8.292 1.00 98.06 89 ARG A N 1
ATOM 637 C CA . ARG A 1 89 ? -15.371 -14.202 9.619 1.00 98.06 89 ARG A CA 1
ATOM 638 C C . ARG A 1 89 ? -15.906 -13.163 10.599 1.00 98.06 89 ARG A C 1
ATOM 640 O O . ARG A 1 89 ? -16.904 -13.445 11.252 1.00 98.06 89 ARG A O 1
ATOM 647 N N . VAL A 1 90 ? -15.294 -11.978 10.676 1.00 98.19 90 VAL A N 1
ATOM 648 C CA . VAL A 1 90 ? -15.765 -10.892 11.559 1.00 98.19 90 VAL A CA 1
ATOM 649 C C . VAL A 1 90 ? -17.178 -10.451 11.183 1.00 98.19 90 VAL A C 1
ATOM 651 O O . VAL A 1 90 ? -18.033 -10.323 12.057 1.00 98.19 90 VAL A O 1
ATOM 654 N N . ARG A 1 91 ? -17.454 -10.262 9.886 1.00 97.25 91 ARG A N 1
ATOM 655 C CA . ARG A 1 91 ? -18.793 -9.877 9.406 1.00 97.25 91 ARG A CA 1
ATOM 656 C C . ARG A 1 91 ? -19.862 -10.905 9.787 1.00 97.25 91 ARG A C 1
ATOM 658 O O . ARG A 1 91 ? -20.963 -10.518 10.166 1.00 97.25 91 ARG A O 1
ATOM 665 N N . ALA A 1 92 ? -19.537 -12.196 9.709 1.00 97.94 92 ALA A N 1
ATOM 666 C CA . ALA A 1 92 ? -20.467 -13.274 10.033 1.00 97.94 92 ALA A CA 1
ATOM 667 C C . ALA A 1 92 ? -20.667 -13.457 11.547 1.00 97.94 92 ALA A C 1
ATOM 669 O O . ALA A 1 92 ? -21.798 -13.603 12.007 1.00 97.94 92 ALA A O 1
ATOM 670 N N . SER A 1 93 ? -19.581 -13.452 12.326 1.00 98.06 93 SER A N 1
ATOM 671 C CA . SER A 1 93 ? -19.624 -13.722 13.769 1.00 98.06 93 SER A CA 1
ATOM 672 C C . SER A 1 93 ? -20.049 -12.513 14.599 1.00 98.06 93 SER A C 1
ATOM 674 O O . SER A 1 93 ? -20.503 -12.685 15.729 1.00 98.06 93 SER A O 1
ATOM 676 N N . LYS A 1 94 ? -19.876 -11.298 14.063 1.00 98.31 94 LYS A N 1
ATOM 677 C CA . LYS A 1 94 ? -19.992 -10.027 14.794 1.00 98.31 94 LYS A CA 1
ATOM 678 C C . LYS A 1 94 ? -19.089 -9.967 16.034 1.00 98.31 94 LYS A C 1
ATOM 680 O O . LYS A 1 94 ? -19.443 -9.407 17.077 1.00 98.31 94 LYS A O 1
ATOM 685 N N . ARG A 1 95 ? -17.921 -10.604 15.933 1.00 97.94 95 ARG A N 1
ATOM 686 C CA . ARG A 1 95 ? -16.890 -10.692 16.973 1.00 97.94 95 ARG A CA 1
ATOM 687 C C . ARG A 1 95 ? -15.549 -10.319 16.363 1.00 97.94 95 ARG A C 1
ATOM 689 O O . ARG A 1 95 ? -15.227 -10.768 15.263 1.00 97.94 95 ARG A O 1
ATOM 696 N N . LEU A 1 96 ? -14.760 -9.529 17.085 1.00 98.25 96 LEU A N 1
ATOM 697 C CA . LEU A 1 96 ? -13.435 -9.103 16.643 1.00 98.25 96 LEU A CA 1
ATOM 698 C C . LEU A 1 96 ? -12.423 -9.278 17.774 1.00 98.25 96 LEU A C 1
ATOM 700 O O . LEU A 1 96 ? -12.595 -8.739 18.867 1.00 98.25 96 LEU A O 1
ATOM 704 N N . LYS A 1 97 ? -11.346 -10.020 17.502 1.00 98.06 97 LYS A N 1
ATOM 705 C CA . LYS A 1 97 ? -10.197 -10.144 18.402 1.00 98.06 97 LYS A CA 1
ATOM 706 C C . LYS A 1 97 ? -9.237 -8.987 18.146 1.00 98.06 97 LYS A C 1
ATOM 708 O O . LYS A 1 97 ? -8.553 -8.985 17.128 1.00 98.06 97 LYS A O 1
ATOM 713 N N . LEU A 1 98 ? -9.196 -8.013 19.056 1.00 98.25 98 LEU A N 1
ATOM 714 C CA . LEU A 1 98 ? -8.283 -6.877 18.925 1.00 98.25 98 LEU A CA 1
ATOM 715 C C . LEU A 1 98 ? -6.836 -7.366 19.015 1.00 98.25 98 LEU A C 1
ATOM 717 O O . LEU A 1 98 ? -6.497 -8.156 19.903 1.00 98.25 98 LEU A O 1
ATOM 721 N N . ALA A 1 99 ? -5.973 -6.877 18.127 1.00 97.25 99 ALA A N 1
ATOM 722 C CA . ALA A 1 99 ? -4.553 -7.207 18.144 1.00 97.25 99 ALA A CA 1
ATOM 723 C C . ALA A 1 99 ? -3.912 -6.829 19.492 1.00 97.25 99 ALA A C 1
ATOM 725 O O . ALA A 1 99 ? -3.867 -5.659 19.874 1.00 97.25 99 ALA A O 1
ATOM 726 N N . GLY A 1 100 ? -3.427 -7.831 20.233 1.00 95.00 100 GLY A N 1
ATOM 727 C CA . GLY A 1 100 ? -2.875 -7.640 21.580 1.00 95.00 100 GLY A CA 1
ATOM 728 C C . GLY A 1 100 ? -3.908 -7.270 22.656 1.00 95.00 100 GLY A C 1
ATOM 729 O O . GLY A 1 100 ? -3.517 -6.856 23.745 1.00 95.00 100 GLY A O 1
ATOM 730 N N . GLY A 1 101 ? -5.206 -7.402 22.367 1.00 96.00 101 GLY A N 1
ATOM 731 C CA . GLY A 1 101 ? -6.310 -7.035 23.254 1.00 96.00 101 GLY A CA 1
ATOM 732 C C . GLY A 1 101 ? -7.360 -8.143 23.431 1.00 96.00 101 GLY A C 1
ATOM 733 O O . GLY A 1 101 ? -7.144 -9.299 23.040 1.00 96.00 101 GLY A O 1
ATOM 734 N N . PRO A 1 102 ? -8.503 -7.830 24.064 1.00 97.69 102 PRO A N 1
ATOM 735 C CA . PRO A 1 102 ? -9.606 -8.772 24.240 1.00 97.69 102 PRO A CA 1
ATOM 736 C C . PRO A 1 102 ? -10.359 -9.045 22.927 1.00 97.69 102 PRO A C 1
ATOM 738 O O . PRO A 1 102 ? -10.181 -8.360 21.920 1.00 97.69 102 PRO A O 1
ATOM 741 N N . GLU A 1 103 ? -11.196 -10.083 22.935 1.00 98.19 103 GLU A N 1
ATOM 742 C CA . GLU A 1 103 ? -12.239 -10.234 21.916 1.00 98.19 103 GLU A CA 1
ATOM 743 C C . GLU A 1 103 ? -13.461 -9.409 22.322 1.00 98.19 103 GLU A C 1
ATOM 745 O O . GLU A 1 103 ? -13.918 -9.506 23.461 1.00 98.19 103 GLU A O 1
ATOM 750 N N . ILE A 1 104 ? -13.983 -8.616 21.390 1.00 98.06 104 ILE A N 1
ATOM 751 C CA . ILE A 1 104 ? -15.115 -7.715 21.608 1.00 98.06 104 ILE A CA 1
ATOM 752 C C . ILE A 1 104 ? -16.293 -8.073 20.700 1.00 98.06 104 ILE A C 1
ATOM 754 O O . ILE A 1 104 ? -16.127 -8.702 19.650 1.00 98.06 104 ILE A O 1
ATOM 758 N N . ALA A 1 105 ? -17.495 -7.653 21.099 1.00 97.38 105 ALA A N 1
ATOM 759 C CA . ALA A 1 105 ? -18.608 -7.563 20.161 1.00 97.38 105 ALA A CA 1
ATOM 760 C C . ALA A 1 105 ? -18.292 -6.456 19.146 1.00 97.38 105 ALA A C 1
ATOM 762 O O . ALA A 1 105 ? -17.892 -5.359 19.535 1.00 97.38 105 ALA A O 1
ATOM 763 N N . PHE A 1 106 ? -18.429 -6.767 17.862 1.00 98.25 106 PHE A N 1
ATOM 764 C CA . PHE A 1 106 ? -18.135 -5.835 16.782 1.00 98.25 106 PHE A CA 1
ATOM 765 C C . PHE A 1 106 ? -19.057 -6.134 15.605 1.00 98.25 106 PHE A C 1
ATOM 767 O O . PHE A 1 106 ? -18.885 -7.139 14.919 1.00 98.25 106 PHE A O 1
ATOM 774 N N . ASP A 1 107 ? -20.053 -5.284 15.390 1.00 97.62 107 ASP A N 1
ATOM 775 C CA . ASP A 1 107 ? -20.935 -5.335 14.230 1.00 97.62 107 ASP A CA 1
ATOM 776 C C . ASP A 1 107 ? -20.475 -4.259 13.240 1.00 97.62 107 ASP A C 1
ATOM 778 O O . ASP A 1 107 ? -20.762 -3.081 13.465 1.00 97.62 107 ASP A O 1
ATOM 782 N N . PRO A 1 108 ? -19.793 -4.618 12.132 1.00 96.56 108 PRO A N 1
ATOM 783 C CA . PRO A 1 108 ? -19.270 -3.632 11.188 1.00 96.56 108 PRO A CA 1
ATOM 784 C C . PRO A 1 108 ? -20.323 -2.645 10.673 1.00 96.56 108 PRO A C 1
ATOM 786 O O . PRO A 1 108 ? -19.981 -1.512 10.375 1.00 96.56 108 PRO A O 1
ATOM 789 N N . SER A 1 109 ? -21.601 -3.042 10.610 1.00 95.44 109 SER A N 1
ATOM 790 C CA . SER A 1 109 ? -22.692 -2.163 10.160 1.00 95.44 109 SER A CA 1
ATOM 791 C C . SER A 1 109 ? -23.091 -1.077 11.169 1.00 95.44 109 SER A C 1
ATOM 793 O O . SER A 1 109 ? -23.802 -0.144 10.810 1.00 95.44 109 SER A O 1
ATOM 795 N N . LYS A 1 110 ? -22.672 -1.211 12.433 1.00 96.31 110 LYS A N 1
ATOM 796 C CA . LYS A 1 110 ? -22.964 -0.276 13.535 1.00 96.31 110 LYS A CA 1
ATOM 797 C C . LYS A 1 110 ? -21.715 0.393 14.094 1.00 96.31 110 LYS A C 1
ATOM 799 O O . LYS A 1 110 ? -21.794 1.476 14.668 1.00 96.31 110 LYS A O 1
ATOM 804 N N . ASP A 1 111 ? -20.588 -0.299 14.002 1.00 98.00 111 ASP A N 1
ATOM 805 C CA . ASP A 1 111 ? -19.325 0.105 14.604 1.00 98.00 111 ASP A CA 1
ATOM 806 C C . ASP A 1 111 ? -18.375 0.755 13.593 1.00 98.00 111 ASP A C 1
ATOM 808 O O . ASP A 1 111 ? -17.399 1.373 14.011 1.00 98.00 111 ASP A O 1
ATOM 812 N N . ILE A 1 112 ? -18.677 0.670 12.291 1.00 98.06 112 ILE A N 1
ATOM 813 C CA . ILE A 1 112 ? -18.025 1.452 11.237 1.00 98.06 112 ILE A CA 1
ATOM 814 C C . ILE A 1 112 ? -19.069 2.369 10.603 1.00 98.06 112 ILE A C 1
ATOM 816 O O . ILE A 1 112 ? -20.022 1.887 9.993 1.00 98.06 112 ILE A O 1
ATOM 820 N N . ASP A 1 113 ? -18.875 3.679 10.729 1.00 97.31 113 ASP A N 1
ATOM 821 C CA . ASP A 1 113 ? -19.735 4.686 10.110 1.00 97.31 113 ASP A CA 1
ATOM 822 C C . ASP A 1 113 ? -19.022 5.363 8.931 1.00 97.31 113 ASP A C 1
ATOM 824 O O . ASP A 1 113 ? -17.848 5.741 9.005 1.00 97.31 113 ASP A O 1
ATOM 828 N N . LEU A 1 114 ? -19.743 5.501 7.819 1.00 96.00 114 LEU A N 1
ATOM 829 C CA . LEU A 1 114 ? -19.302 6.204 6.617 1.00 96.00 114 LEU A CA 1
ATOM 830 C C . LEU A 1 114 ? -19.930 7.600 6.631 1.00 96.00 114 LEU A C 1
ATOM 832 O O . LEU A 1 114 ? -20.915 7.865 5.936 1.00 96.00 114 LEU A O 1
ATOM 836 N N . CYS A 1 115 ? -19.348 8.521 7.397 1.00 94.00 115 CYS A N 1
ATOM 837 C CA . CYS A 1 115 ? -19.879 9.871 7.579 1.00 94.00 115 CYS A CA 1
ATOM 838 C C . CYS A 1 115 ? -19.526 10.779 6.385 1.00 94.00 115 CYS A C 1
ATOM 840 O O . CYS A 1 115 ? -18.837 11.789 6.526 1.00 94.00 115 CYS A O 1
ATOM 842 N N . GLY A 1 116 ? -20.020 10.449 5.188 1.00 90.00 116 GLY A N 1
ATOM 843 C CA . GLY A 1 116 ? -19.741 11.201 3.952 1.00 90.00 116 GLY A CA 1
ATOM 844 C C . GLY A 1 116 ? -20.248 12.648 3.949 1.00 90.00 116 GLY A C 1
ATOM 845 O O . GLY A 1 116 ? -19.853 13.436 3.097 1.00 90.00 116 GLY A O 1
ATOM 846 N N . HIS A 1 117 ? -21.097 13.009 4.911 1.00 90.94 117 HIS A N 1
ATOM 847 C CA . HIS A 1 117 ? -21.575 14.373 5.134 1.00 90.94 117 HIS A CA 1
ATOM 848 C C . HIS A 1 117 ? -20.594 15.234 5.951 1.00 90.94 117 HIS A C 1
ATOM 850 O O . HIS A 1 117 ? -20.748 16.453 5.997 1.00 90.94 117 HIS A O 1
ATOM 856 N N . ILE A 1 118 ? -19.596 14.623 6.600 1.00 92.56 118 ILE A N 1
ATOM 857 C CA . ILE A 1 118 ? -18.581 15.324 7.388 1.00 92.56 118 ILE A CA 1
ATOM 858 C C . ILE A 1 118 ? -17.395 15.645 6.482 1.00 92.56 118 ILE A C 1
ATOM 860 O O . ILE A 1 118 ? -16.749 14.746 5.939 1.00 92.56 118 ILE A O 1
ATOM 864 N N . VAL A 1 119 ? -17.096 16.938 6.352 1.00 90.75 119 VAL A N 1
ATOM 865 C CA . VAL A 1 119 ? -15.945 17.454 5.604 1.00 90.75 119 VAL A CA 1
ATOM 866 C C . VAL A 1 119 ? -14.837 17.825 6.597 1.00 90.75 119 VAL A C 1
ATOM 868 O O . VAL A 1 119 ? -15.010 18.781 7.356 1.00 90.75 119 VAL A O 1
ATOM 871 N N . PRO A 1 120 ? -13.711 17.089 6.626 1.00 87.81 120 PRO A N 1
ATOM 872 C CA . PRO A 1 120 ? -12.582 17.404 7.498 1.00 87.81 120 PRO A CA 1
ATOM 873 C C . PRO A 1 120 ? -11.947 18.757 7.172 1.00 87.81 120 PRO A C 1
ATOM 875 O O . PRO A 1 120 ? -11.832 19.128 6.005 1.00 87.81 120 PRO A O 1
ATOM 878 N N . SER A 1 121 ? -11.460 19.466 8.192 1.00 85.94 121 SER A N 1
ATOM 879 C CA . SER A 1 121 ? -10.777 20.757 8.021 1.00 85.94 121 SER A CA 1
ATOM 880 C C . SER A 1 121 ? -9.288 20.636 7.681 1.00 85.94 121 SER A C 1
ATOM 882 O O . SER A 1 121 ? -8.715 21.585 7.155 1.00 85.94 121 SER A O 1
ATOM 884 N N . VAL A 1 122 ? -8.656 19.497 7.991 1.00 84.06 122 VAL A N 1
ATOM 885 C CA . VAL A 1 122 ? -7.200 19.306 7.848 1.00 84.06 122 VAL A CA 1
ATOM 886 C C . VAL A 1 122 ? -6.844 18.562 6.562 1.00 84.06 122 VAL A C 1
ATOM 888 O O . VAL A 1 122 ? -6.023 19.036 5.786 1.00 84.06 122 VAL A O 1
ATOM 891 N N . HIS A 1 123 ? -7.435 17.388 6.329 1.00 86.62 123 HIS A N 1
ATOM 892 C CA . HIS A 1 123 ? -7.164 16.574 5.143 1.00 86.62 123 HIS A CA 1
ATOM 893 C C . HIS A 1 123 ? -8.386 15.697 4.812 1.00 86.62 123 HIS A C 1
ATOM 895 O O . HIS A 1 123 ? -8.980 15.130 5.731 1.00 86.62 123 HIS A O 1
ATOM 901 N N . PRO A 1 124 ? -8.764 15.524 3.529 1.00 88.62 124 PRO A N 1
ATOM 902 C CA . PRO A 1 124 ? -10.021 14.872 3.134 1.00 88.62 124 PRO A CA 1
ATOM 903 C C . PRO A 1 124 ? -10.130 13.390 3.518 1.00 88.62 124 PRO A C 1
ATOM 905 O O . PRO A 1 124 ? -11.236 12.859 3.580 1.00 88.62 124 PRO A O 1
ATOM 908 N N . ASN A 1 125 ? -9.005 12.716 3.759 1.00 92.00 125 ASN A N 1
ATOM 909 C CA . ASN A 1 125 ? -8.962 11.319 4.195 1.00 92.00 125 ASN A CA 1
ATOM 910 C C . ASN A 1 125 ? -8.787 11.225 5.717 1.00 92.00 125 ASN A C 1
ATOM 912 O O . ASN A 1 125 ? -7.699 10.869 6.174 1.00 92.00 125 ASN A O 1
ATOM 916 N N . GLU A 1 126 ? -9.817 11.568 6.488 1.00 94.88 126 GLU A N 1
ATOM 917 C CA . GLU A 1 126 ? -9.811 11.489 7.957 1.00 94.88 126 GLU A CA 1
ATOM 918 C C . GLU A 1 126 ? -10.483 10.199 8.449 1.00 94.88 126 GLU A C 1
ATOM 920 O O . GLU A 1 126 ? -11.547 9.803 7.967 1.00 94.88 126 GLU A O 1
ATOM 925 N N . MET A 1 127 ? -9.856 9.556 9.431 1.00 97.12 127 MET A N 1
ATOM 926 C CA . MET A 1 127 ? -10.380 8.395 10.141 1.00 97.12 127 MET A CA 1
ATOM 927 C C . MET A 1 127 ? -10.261 8.642 11.645 1.00 97.12 127 MET A C 1
ATOM 929 O O . MET A 1 127 ? -9.165 8.887 12.163 1.00 97.12 127 MET A O 1
ATOM 933 N N . ARG A 1 128 ? -11.387 8.551 12.351 1.00 97.50 128 ARG A N 1
ATOM 934 C CA . ARG A 1 128 ? -11.460 8.673 13.808 1.00 97.50 128 ARG A CA 1
ATOM 935 C C . ARG A 1 128 ? -11.775 7.322 14.424 1.00 97.50 128 ARG A C 1
ATOM 937 O O . ARG A 1 128 ? -12.639 6.598 13.935 1.00 97.50 128 ARG A O 1
ATOM 944 N N . LEU A 1 129 ? -11.057 6.973 15.485 1.00 98.38 129 LEU A N 1
ATOM 945 C CA . LEU A 1 129 ? -11.288 5.744 16.232 1.00 98.38 129 LEU A CA 1
ATOM 946 C C . LEU A 1 129 ? -11.510 6.067 17.700 1.00 98.38 129 LEU A C 1
ATOM 948 O O . LEU A 1 129 ? -10.727 6.808 18.301 1.00 98.38 129 LEU A O 1
ATOM 952 N N . THR A 1 130 ? -12.537 5.446 18.273 1.00 98.56 130 THR A N 1
ATOM 953 C CA . THR A 1 130 ? -12.869 5.572 19.692 1.00 98.56 130 THR A CA 1
ATOM 954 C C . THR A 1 130 ? -12.957 4.188 20.325 1.00 98.56 130 THR A C 1
ATOM 956 O O . THR A 1 130 ? -13.670 3.302 19.849 1.00 98.56 130 THR A O 1
ATOM 959 N N . LEU A 1 131 ? -12.208 3.988 21.407 1.00 98.50 131 LEU A N 1
ATOM 960 C CA . LEU A 1 131 ? -12.219 2.785 22.229 1.00 98.50 131 LEU A CA 1
ATOM 961 C C . LEU A 1 131 ? -13.135 3.034 23.421 1.00 98.50 131 LEU A C 1
ATOM 963 O O . LEU A 1 131 ? -12.949 4.024 24.123 1.00 98.50 131 LEU A O 1
ATOM 967 N N . HIS A 1 132 ? -14.071 2.132 23.688 1.00 98.44 132 HIS A N 1
ATOM 968 C CA . HIS A 1 132 ? -14.978 2.223 24.830 1.00 98.44 132 HIS A CA 1
ATOM 969 C C . HIS A 1 132 ? -14.791 1.047 25.788 1.00 98.44 132 HIS A C 1
ATOM 971 O O . HIS A 1 132 ? -14.459 -0.065 25.363 1.00 98.44 132 HIS A O 1
ATOM 977 N N . ASP A 1 133 ? -15.044 1.283 27.074 1.00 97.56 133 ASP A N 1
ATOM 978 C CA . ASP A 1 133 ? -15.165 0.221 28.073 1.00 97.56 133 ASP A CA 1
ATOM 979 C C . ASP A 1 133 ? -16.570 -0.399 28.110 1.00 97.56 133 ASP A C 1
ATOM 981 O O . ASP A 1 133 ? -17.465 -0.032 27.346 1.00 97.56 133 ASP A O 1
ATOM 985 N N . ALA A 1 134 ? -16.762 -1.379 28.997 1.00 95.88 134 ALA A N 1
ATOM 986 C CA . ALA A 1 134 ? -18.024 -2.106 29.132 1.00 95.88 134 ALA A CA 1
ATOM 987 C C . ALA A 1 134 ? -19.196 -1.235 29.621 1.00 95.88 134 ALA A C 1
ATOM 989 O O . ALA A 1 134 ? -20.348 -1.603 29.400 1.00 95.88 134 ALA A O 1
ATOM 990 N N . ALA A 1 135 ? -18.922 -0.092 30.261 1.00 95.88 135 ALA A N 1
ATOM 991 C CA . ALA A 1 135 ? -19.940 0.878 30.658 1.00 95.88 135 ALA A CA 1
ATOM 992 C C . ALA A 1 135 ? -20.277 1.868 29.525 1.00 95.88 135 ALA A C 1
ATOM 994 O O . ALA A 1 135 ? -21.183 2.687 29.671 1.00 95.88 135 ALA A O 1
ATOM 995 N N . GLY A 1 136 ? -19.565 1.795 28.394 1.00 94.25 136 GLY A N 1
ATOM 996 C CA . GLY A 1 136 ? -19.719 2.686 27.245 1.00 94.25 136 GLY A CA 1
ATOM 997 C C . GLY A 1 136 ? -18.877 3.961 27.327 1.00 94.25 136 GLY A C 1
ATOM 998 O O . GLY A 1 136 ? -18.918 4.772 26.397 1.00 94.25 136 GLY A O 1
ATOM 999 N N . ALA A 1 137 ? -18.085 4.148 28.386 1.00 96.56 137 ALA A N 1
ATOM 1000 C CA . ALA A 1 137 ? -17.229 5.320 28.527 1.00 96.56 137 ALA A CA 1
ATOM 1001 C C . ALA A 1 137 ? -16.056 5.252 27.540 1.00 96.56 137 ALA A C 1
ATOM 1003 O O . ALA A 1 137 ? -15.461 4.191 27.341 1.00 96.56 137 ALA A O 1
ATOM 1004 N N . ALA A 1 138 ? -15.717 6.384 26.917 1.00 97.94 138 ALA A N 1
ATOM 1005 C CA . ALA A 1 138 ? -14.573 6.470 26.017 1.00 97.94 138 ALA A CA 1
ATOM 1006 C C . ALA A 1 138 ? -13.258 6.364 26.812 1.00 97.94 138 ALA A C 1
ATOM 1008 O O . ALA A 1 138 ? -12.999 7.147 27.723 1.00 97.94 138 ALA A O 1
ATOM 1009 N N . LEU A 1 139 ? -12.434 5.380 26.457 1.00 97.75 139 LEU A N 1
ATOM 1010 C CA . LEU A 1 139 ? -11.104 5.131 27.015 1.00 97.75 139 LEU A CA 1
ATOM 1011 C C . LEU A 1 139 ? -10.008 5.871 26.251 1.00 97.75 139 LEU A C 1
ATOM 1013 O O . LEU A 1 139 ? -9.030 6.319 26.844 1.00 97.75 139 LEU A O 1
ATOM 1017 N N . LEU A 1 140 ? -10.152 5.942 24.929 1.00 97.94 140 LEU A N 1
ATOM 1018 C CA . LEU A 1 140 ? -9.220 6.604 24.028 1.00 97.94 140 LEU A CA 1
ATOM 1019 C C . LEU A 1 140 ? -9.976 7.037 22.777 1.00 97.94 140 LEU A C 1
ATOM 1021 O O . LEU A 1 140 ? -10.722 6.244 22.207 1.00 97.94 140 LEU A O 1
ATOM 1025 N N . GLU A 1 141 ? -9.730 8.259 22.327 1.00 97.75 141 GLU A N 1
ATOM 1026 C CA . GLU A 1 141 ? -10.182 8.757 21.033 1.00 97.75 141 GLU A CA 1
ATOM 1027 C C . GLU A 1 141 ? -8.986 9.347 20.296 1.00 97.75 141 GLU A C 1
ATOM 1029 O O . GLU A 1 141 ? -8.215 10.112 20.875 1.00 97.75 141 GLU A O 1
ATOM 1034 N N . GLN A 1 142 ? -8.814 8.970 19.031 1.00 96.31 142 GLN A N 1
ATOM 1035 C CA . GLN A 1 142 ? -7.752 9.498 18.184 1.00 96.31 142 GLN A CA 1
ATOM 1036 C C . GLN A 1 142 ? -8.253 9.763 16.772 1.00 96.31 142 GLN A C 1
ATOM 1038 O O . GLN A 1 142 ? -9.103 9.045 16.244 1.00 96.31 142 GLN A O 1
ATOM 1043 N N . THR A 1 143 ? -7.676 10.790 16.150 1.00 95.38 143 THR A N 1
ATOM 1044 C CA . THR A 1 143 ? -7.940 11.161 14.757 1.00 95.38 143 THR A CA 1
ATOM 1045 C C . THR A 1 143 ? -6.650 11.090 13.950 1.00 95.38 143 THR A C 1
ATOM 1047 O O . THR A 1 143 ? -5.643 11.724 14.288 1.00 95.38 143 THR A O 1
ATOM 1050 N N . PHE A 1 144 ? -6.705 10.331 12.859 1.00 95.12 144 PHE A N 1
ATOM 1051 C CA . PHE A 1 144 ? -5.604 10.133 11.927 1.00 95.12 144 PHE A CA 1
ATOM 1052 C C . PHE A 1 144 ? -6.041 10.444 10.499 1.00 95.12 144 PHE A C 1
ATOM 1054 O O . PHE A 1 144 ? -7.225 10.427 10.166 1.00 95.12 144 PHE A O 1
ATOM 1061 N N . TYR A 1 145 ? -5.054 10.670 9.641 1.00 92.00 145 TYR A N 1
ATOM 1062 C CA . TYR A 1 145 ? -5.256 10.987 8.238 1.00 92.00 145 TYR A CA 1
ATOM 1063 C C . TYR A 1 145 ? -4.426 10.061 7.364 1.00 92.00 145 TYR A C 1
ATOM 1065 O O . TYR A 1 145 ? -3.265 9.794 7.681 1.00 92.00 145 TYR A O 1
ATOM 1073 N N . SER A 1 146 ? -4.991 9.607 6.243 1.00 90.69 146 SER A N 1
ATOM 1074 C CA . SER A 1 146 ? -4.210 8.930 5.204 1.00 90.69 146 SER A CA 1
ATOM 1075 C C . SER A 1 146 ? -3.803 9.902 4.100 1.00 90.69 146 SER A C 1
ATOM 1077 O O . SER A 1 146 ? -4.615 10.291 3.262 1.00 90.69 146 SER A O 1
ATOM 1079 N N . VAL A 1 147 ? -2.521 10.258 4.082 1.00 82.88 147 VAL A N 1
ATOM 1080 C CA . VAL A 1 147 ? -1.966 11.373 3.290 1.00 82.88 147 VAL A CA 1
ATOM 1081 C C . VAL A 1 147 ? -1.348 10.938 1.949 1.00 82.88 147 VAL A C 1
ATOM 1083 O O . VAL A 1 147 ? -0.577 11.669 1.344 1.00 82.88 147 VAL A O 1
ATOM 1086 N N . GLY A 1 148 ? -1.664 9.730 1.469 1.00 75.44 148 GLY A N 1
ATOM 1087 C CA . GLY A 1 148 ? -1.165 9.206 0.186 1.00 75.44 148 GLY A CA 1
ATOM 1088 C C . GLY A 1 148 ? 0.050 8.277 0.310 1.00 75.44 148 GLY A C 1
ATOM 1089 O O . GLY A 1 148 ? 0.744 8.244 1.326 1.00 75.44 148 GLY A O 1
ATOM 1090 N N . GLY A 1 149 ? 0.264 7.416 -0.696 1.00 69.81 149 GLY A N 1
ATOM 1091 C CA . GLY A 1 149 ? 1.351 6.415 -0.710 1.00 69.81 149 GLY A CA 1
ATOM 1092 C C . GLY A 1 149 ? 1.353 5.426 0.474 1.00 69.81 149 GLY A C 1
ATOM 1093 O O . GLY A 1 149 ? 2.386 4.838 0.802 1.00 69.81 149 GLY A O 1
ATOM 1094 N N . GLY A 1 150 ? 0.219 5.287 1.174 1.00 73.56 150 GLY A N 1
ATOM 1095 C CA . GLY A 1 150 ? 0.079 4.488 2.395 1.00 73.56 150 GLY A CA 1
ATOM 1096 C C . GLY A 1 150 ? 0.643 5.141 3.659 1.00 73.56 150 GLY A C 1
ATOM 1097 O O . GLY A 1 150 ? 0.715 4.477 4.693 1.00 73.56 150 GLY A O 1
ATOM 1098 N N . PHE A 1 151 ? 1.074 6.401 3.607 1.00 79.94 151 PHE A N 1
ATOM 1099 C CA . PHE A 1 151 ? 1.508 7.138 4.792 1.00 79.94 151 PHE A CA 1
ATOM 1100 C C . PHE A 1 151 ? 0.302 7.614 5.604 1.00 79.94 151 PHE A C 1
ATOM 1102 O O . PHE A 1 151 ? -0.786 7.852 5.068 1.00 79.94 151 PHE A O 1
ATOM 1109 N N . ILE A 1 152 ? 0.511 7.725 6.915 1.00 86.75 152 ILE A N 1
ATOM 1110 C CA . ILE A 1 152 ? -0.492 8.192 7.868 1.00 86.75 152 ILE A CA 1
ATOM 1111 C C . ILE A 1 152 ? 0.107 9.310 8.715 1.00 86.75 152 ILE A C 1
ATOM 1113 O O . ILE A 1 152 ? 1.311 9.304 8.979 1.00 86.75 152 ILE A O 1
ATOM 1117 N N . ALA A 1 153 ? -0.729 10.244 9.144 1.00 84.50 153 ALA A N 1
ATOM 1118 C CA . ALA A 1 153 ? -0.348 11.316 10.053 1.00 84.50 153 ALA A CA 1
ATOM 1119 C C . ALA A 1 153 ? -1.415 11.480 11.138 1.00 84.50 153 ALA A C 1
ATOM 1121 O O . ALA A 1 153 ? -2.603 11.298 10.876 1.00 84.50 153 ALA A O 1
ATOM 1122 N N . SER A 1 154 ? -1.010 11.826 12.357 1.00 82.56 154 SER A N 1
ATOM 1123 C CA . SER A 1 154 ? -1.947 12.282 13.387 1.00 82.56 154 SER A CA 1
ATOM 1124 C C . SER A 1 154 ? -2.316 13.752 13.169 1.00 82.56 154 SER A C 1
ATOM 1126 O O . SER A 1 154 ? -1.566 14.506 12.544 1.00 82.56 154 SER A O 1
ATOM 1128 N N . ALA A 1 155 ? -3.439 14.195 13.742 1.00 75.31 155 ALA A N 1
ATOM 1129 C CA . ALA A 1 155 ? -3.824 15.613 13.722 1.00 75.31 155 ALA A CA 1
ATOM 1130 C C . ALA A 1 155 ? -2.715 16.539 14.242 1.00 75.31 155 ALA A C 1
ATOM 1132 O O . ALA A 1 155 ? -2.470 17.604 13.680 1.00 75.31 155 ALA A O 1
ATOM 1133 N N . ARG A 1 156 ? -1.981 16.091 15.267 1.00 67.75 156 ARG A N 1
ATOM 1134 C CA . ARG A 1 156 ? -0.849 16.834 15.826 1.00 67.75 156 ARG A CA 1
ATOM 1135 C C . ARG A 1 156 ? 0.305 16.984 14.832 1.00 67.75 156 ARG A C 1
ATOM 1137 O O . ARG A 1 156 ? 0.951 18.023 14.832 1.00 67.75 156 ARG A O 1
ATOM 1144 N N . GLN A 1 157 ? 0.571 15.970 14.007 1.00 67.12 157 GLN A N 1
ATOM 1145 C CA . GLN A 1 157 ? 1.651 16.015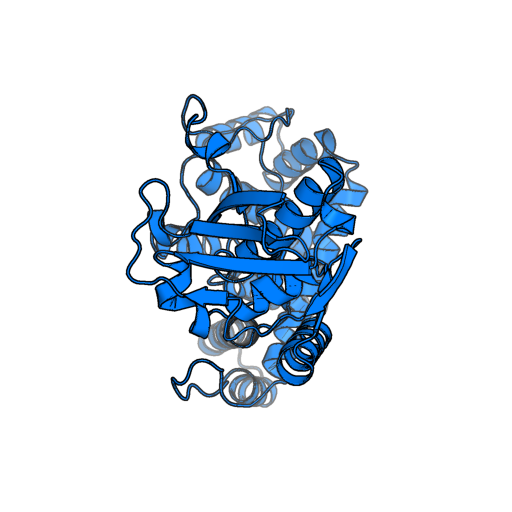 13.015 1.00 67.12 157 GLN A CA 1
ATOM 1146 C C . GLN A 1 157 ? 1.334 16.962 11.854 1.00 67.12 157 GLN A C 1
ATOM 1148 O O . GLN A 1 157 ? 2.235 17.638 11.376 1.00 67.12 157 GLN A O 1
ATOM 1153 N N . LEU A 1 158 ? 0.071 17.051 11.425 1.00 67.69 158 LEU A N 1
ATOM 1154 C CA . LEU A 1 158 ? -0.326 17.961 10.342 1.00 67.69 158 LEU A CA 1
ATOM 1155 C C . LEU A 1 158 ? -0.455 19.425 10.791 1.00 67.69 158 LEU A C 1
ATOM 1157 O O . LEU A 1 158 ? -0.323 20.325 9.971 1.00 67.69 158 LEU A O 1
ATOM 1161 N N . ALA A 1 159 ? -0.642 19.683 12.089 1.00 62.69 159 ALA A N 1
ATOM 1162 C CA . ALA A 1 159 ? -0.686 21.037 12.646 1.00 62.69 159 ALA A CA 1
ATOM 1163 C C . ALA A 1 159 ? 0.690 21.742 12.705 1.00 62.69 159 ALA A C 1
ATOM 1165 O O . ALA A 1 159 ? 0.770 22.904 13.098 1.00 62.69 159 ALA A O 1
ATOM 1166 N N . SER A 1 160 ? 1.786 21.060 12.357 1.00 58.25 160 SER A N 1
ATOM 1167 C CA . SER A 1 160 ? 3.144 21.621 12.323 1.00 58.25 160 SER A CA 1
ATOM 1168 C C . SER A 1 160 ? 3.820 21.254 10.997 1.00 58.25 160 SER A C 1
ATOM 1170 O O . SER A 1 160 ? 4.426 20.184 10.909 1.00 58.25 160 SER A O 1
ATOM 1172 N N . PRO A 1 161 ? 3.704 22.098 9.952 1.00 52.72 161 PRO A N 1
ATOM 1173 C CA . PRO A 1 161 ? 4.321 21.834 8.655 1.00 52.72 161 PRO A CA 1
ATOM 1174 C C . PRO A 1 161 ? 5.843 21.699 8.779 1.00 52.72 161 PRO A C 1
ATOM 1176 O O . PRO A 1 161 ? 6.471 22.388 9.585 1.00 52.72 161 PRO A O 1
ATOM 1179 N N . ALA A 1 162 ? 6.445 20.819 7.977 1.00 52.75 162 ALA A N 1
ATOM 1180 C CA . ALA A 1 162 ? 7.898 20.705 7.901 1.00 52.75 162 ALA A CA 1
ATOM 1181 C C . ALA A 1 162 ? 8.503 21.969 7.265 1.00 52.75 162 ALA A C 1
ATOM 1183 O O . ALA A 1 162 ? 7.978 22.498 6.288 1.00 52.75 162 ALA A O 1
ATOM 1184 N N . GLU A 1 163 ? 9.620 22.448 7.808 1.00 47.75 163 GLU A N 1
ATOM 1185 C CA . GLU A 1 163 ? 10.318 23.631 7.302 1.00 47.75 163 GLU A CA 1
ATOM 1186 C C . GLU A 1 163 ? 10.884 23.363 5.889 1.00 47.75 163 GLU A C 1
ATOM 1188 O O . GLU A 1 163 ? 11.668 22.432 5.688 1.00 47.75 163 GLU A O 1
ATOM 1193 N N . GLY A 1 164 ? 10.475 24.168 4.899 1.00 53.31 164 GLY A N 1
ATOM 1194 C CA . GLY A 1 164 ? 11.017 24.142 3.533 1.00 53.31 164 GLY A CA 1
ATOM 1195 C C . GLY A 1 164 ? 10.458 23.073 2.582 1.00 53.31 164 GLY A C 1
ATOM 1196 O O . GLY A 1 164 ? 11.161 22.710 1.640 1.00 53.31 164 GLY A O 1
ATOM 1197 N N . ASP A 1 165 ? 9.249 22.547 2.820 1.00 52.22 165 ASP A N 1
ATOM 1198 C CA . ASP A 1 165 ? 8.521 21.591 1.952 1.00 52.22 165 ASP A CA 1
ATOM 1199 C C . ASP A 1 165 ? 9.269 20.284 1.600 1.00 52.22 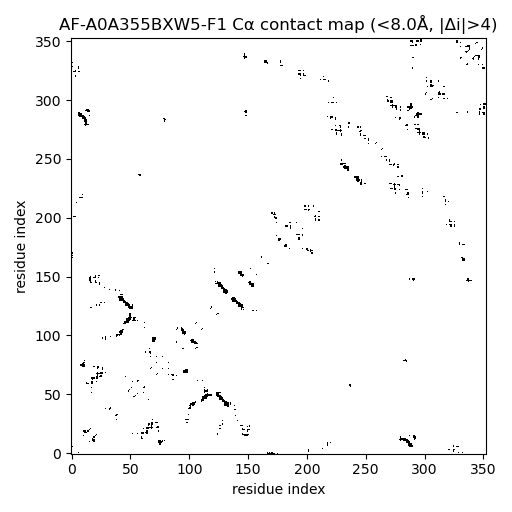165 ASP A C 1
ATOM 1201 O O . ASP A 1 165 ? 8.814 19.498 0.768 1.00 52.22 165 ASP A O 1
ATOM 1205 N N . ARG A 1 166 ? 10.401 19.989 2.255 1.00 56.47 166 ARG A N 1
ATOM 1206 C CA . ARG A 1 166 ? 11.128 18.720 2.093 1.00 56.47 166 ARG A CA 1
ATOM 1207 C C . ARG A 1 166 ? 10.632 17.696 3.109 1.00 56.47 166 ARG A C 1
ATOM 1209 O O . ARG A 1 166 ? 10.541 17.973 4.305 1.00 56.47 166 ARG A O 1
ATOM 1216 N N . ILE A 1 167 ? 10.411 16.458 2.659 1.00 60.25 167 ILE A N 1
ATOM 1217 C CA . ILE A 1 167 ? 10.115 15.337 3.563 1.00 60.25 167 ILE A CA 1
ATOM 1218 C C . ILE A 1 167 ? 11.348 15.046 4.429 1.00 60.25 167 ILE A C 1
ATOM 1220 O O . ILE A 1 167 ? 12.301 14.385 4.000 1.00 60.25 167 ILE A O 1
ATOM 1224 N N . ASN A 1 168 ? 11.321 15.507 5.679 1.00 62.56 168 ASN A N 1
ATOM 1225 C CA . ASN A 1 168 ? 12.354 15.192 6.654 1.00 62.56 168 ASN A CA 1
ATOM 1226 C C . ASN A 1 168 ? 12.105 13.805 7.260 1.00 62.56 168 ASN A C 1
ATOM 1228 O O . ASN A 1 168 ? 11.328 13.634 8.195 1.00 62.56 168 ASN A O 1
ATOM 1232 N N . THR A 1 169 ? 12.794 12.795 6.732 1.00 64.44 169 THR A N 1
ATOM 1233 C CA . THR A 1 169 ? 12.757 11.429 7.278 1.00 64.44 169 THR A CA 1
ATOM 1234 C C . THR A 1 169 ? 13.646 11.240 8.515 1.00 64.44 169 THR A C 1
ATOM 1236 O O . THR A 1 169 ? 13.742 10.126 9.021 1.00 64.44 169 THR A O 1
ATOM 1239 N N . GLY A 1 170 ? 14.372 12.274 8.961 1.00 65.19 170 GLY A N 1
ATOM 1240 C CA . GLY A 1 170 ? 15.382 12.192 10.024 1.00 65.19 170 GLY A CA 1
ATOM 1241 C C . GLY A 1 170 ? 16.671 11.455 9.630 1.00 65.19 170 GLY A C 1
ATOM 1242 O O . GLY A 1 170 ? 17.637 11.453 10.389 1.00 65.19 170 GLY A O 1
ATOM 1243 N N . ARG A 1 171 ? 16.722 10.844 8.436 1.00 77.00 171 ARG A N 1
ATOM 1244 C CA . ARG A 1 171 ? 17.879 10.078 7.943 1.00 77.00 171 ARG A CA 1
ATOM 1245 C C . ARG A 1 171 ? 18.863 10.994 7.217 1.00 77.00 171 ARG A C 1
ATOM 1247 O O . ARG A 1 171 ? 18.486 11.609 6.213 1.00 77.00 171 ARG A O 1
ATOM 1254 N N . LYS A 1 172 ? 20.113 11.039 7.688 1.00 77.75 172 LYS A N 1
ATOM 1255 C CA . LYS A 1 172 ? 21.241 11.660 6.976 1.00 77.75 172 LYS A CA 1
ATOM 1256 C C . LYS A 1 172 ? 21.811 10.672 5.966 1.00 77.75 172 LYS A C 1
ATOM 1258 O O . LYS A 1 172 ? 21.879 9.482 6.249 1.00 77.75 172 LYS A O 1
ATOM 1263 N N . ALA A 1 173 ? 22.217 11.174 4.812 1.00 83.56 173 ALA A N 1
ATOM 1264 C CA . ALA A 1 173 ? 22.803 10.369 3.757 1.00 83.56 173 ALA A CA 1
ATOM 1265 C C . ALA A 1 173 ? 23.995 11.115 3.140 1.00 83.56 173 ALA A C 1
ATOM 1267 O O . ALA A 1 173 ? 23.996 12.350 3.155 1.00 83.56 173 ALA A O 1
ATOM 1268 N N . PRO A 1 174 ? 25.016 10.391 2.652 1.00 91.25 174 PRO A N 1
ATOM 1269 C CA . PRO A 1 174 ? 26.259 10.977 2.155 1.00 91.25 174 PRO A CA 1
ATOM 1270 C C . PRO A 1 174 ? 26.049 11.882 0.937 1.00 91.25 174 PRO A C 1
ATOM 1272 O O . PRO A 1 174 ? 26.773 12.861 0.772 1.00 91.25 174 PRO A O 1
ATOM 1275 N N . PHE A 1 175 ? 25.044 11.589 0.112 1.00 93.25 175 PHE A N 1
ATOM 1276 C CA . PHE A 1 175 ? 24.764 12.314 -1.119 1.00 93.25 175 PHE A CA 1
ATOM 1277 C C . PHE A 1 175 ? 23.328 12.842 -1.121 1.00 93.25 175 PHE A C 1
ATOM 1279 O O . PHE A 1 175 ? 22.459 12.276 -1.783 1.00 93.25 175 PHE A O 1
ATOM 1286 N N . ASP A 1 176 ? 23.060 13.907 -0.357 1.00 89.56 176 ASP A N 1
ATOM 1287 C CA . ASP A 1 176 ? 21.754 14.577 -0.390 1.00 89.56 176 ASP A CA 1
ATOM 1288 C C . ASP A 1 176 ? 21.549 15.322 -1.714 1.00 89.56 176 ASP A C 1
ATOM 1290 O O . ASP A 1 176 ? 22.424 16.056 -2.171 1.00 89.56 176 ASP A O 1
ATOM 1294 N N . PHE A 1 177 ? 20.379 15.131 -2.316 1.00 90.00 177 PHE A N 1
ATOM 1295 C CA . PHE A 1 177 ? 19.952 15.816 -3.530 1.00 90.00 177 PHE A CA 1
ATOM 1296 C C . PHE A 1 177 ? 18.461 16.107 -3.433 1.00 90.00 177 PHE A C 1
ATOM 1298 O O . PHE A 1 177 ? 17.683 15.264 -2.984 1.00 90.00 177 PHE A O 1
ATOM 1305 N N . GLY A 1 178 ? 18.066 17.293 -3.873 1.00 85.62 178 GLY A N 1
ATOM 1306 C CA . GLY A 1 178 ? 16.683 17.710 -4.032 1.00 85.62 178 GLY A CA 1
ATOM 1307 C C . GLY A 1 178 ? 16.281 17.939 -5.485 1.00 85.62 178 GLY A C 1
ATOM 1308 O O . GLY A 1 178 ? 15.102 18.156 -5.730 1.00 85.62 178 GLY A O 1
ATOM 1309 N N . SER A 1 179 ? 17.204 17.932 -6.448 1.00 89.12 179 SER A N 1
ATOM 1310 C CA . SER A 1 179 ? 16.900 18.153 -7.868 1.00 89.12 179 SER A CA 1
ATOM 1311 C C . SER A 1 179 ? 17.691 17.225 -8.789 1.00 89.12 179 SER A C 1
ATOM 1313 O O . SER A 1 179 ? 18.730 16.687 -8.408 1.00 89.12 179 SER A O 1
ATOM 1315 N N . ALA A 1 180 ? 17.214 17.056 -10.027 1.00 92.81 180 ALA A N 1
ATOM 1316 C CA . ALA A 1 180 ? 17.929 16.287 -11.045 1.00 92.81 180 ALA A CA 1
ATOM 1317 C C . ALA A 1 180 ? 19.319 16.883 -11.332 1.00 92.81 180 ALA A C 1
ATOM 1319 O O . ALA A 1 180 ? 20.288 16.144 -11.471 1.00 92.81 180 ALA A O 1
ATOM 1320 N N . ALA A 1 181 ? 19.433 18.217 -11.353 1.00 95.19 181 ALA A N 1
ATOM 1321 C CA . ALA A 1 181 ? 20.707 18.908 -11.537 1.00 95.19 181 ALA A CA 1
ATOM 1322 C C . ALA A 1 181 ? 21.707 18.573 -10.416 1.00 95.19 181 ALA A C 1
ATOM 1324 O O . ALA A 1 181 ? 22.867 18.280 -10.697 1.00 95.19 181 ALA A O 1
ATOM 1325 N N . GLU A 1 182 ? 21.253 18.550 -9.159 1.00 94.81 182 GLU A N 1
ATOM 1326 C CA . GLU A 1 182 ? 22.083 18.144 -8.019 1.00 94.81 182 GLU A CA 1
ATOM 1327 C C . GLU A 1 182 ? 22.491 16.668 -8.106 1.00 94.81 182 GLU A C 1
ATOM 1329 O O . GLU A 1 182 ? 23.664 16.353 -7.911 1.00 94.81 182 GLU A O 1
ATOM 1334 N N . LEU A 1 183 ? 21.563 15.768 -8.457 1.00 95.25 183 LEU A N 1
ATOM 1335 C CA . LEU A 1 183 ? 21.863 14.342 -8.627 1.00 95.25 183 LEU A CA 1
ATOM 1336 C C . LEU A 1 183 ? 22.920 14.112 -9.720 1.00 95.25 183 LEU A C 1
ATOM 1338 O O . LEU A 1 183 ? 23.874 13.365 -9.505 1.00 95.25 183 LEU A O 1
ATOM 1342 N N . LEU A 1 184 ? 22.796 14.786 -10.867 1.00 97.00 184 LEU A N 1
ATOM 1343 C CA . LEU A 1 184 ? 23.777 14.710 -11.954 1.00 97.00 184 LEU A CA 1
ATOM 1344 C C . LEU A 1 184 ? 25.134 15.298 -11.547 1.00 97.00 184 LEU A C 1
ATOM 1346 O O . LEU A 1 184 ? 26.169 14.708 -11.856 1.00 97.00 184 LEU A O 1
ATOM 1350 N N . ALA A 1 185 ? 25.147 16.416 -10.814 1.00 97.94 185 ALA A N 1
ATOM 1351 C CA . ALA A 1 185 ? 26.378 17.009 -10.295 1.00 97.94 185 ALA A CA 1
ATOM 1352 C C . ALA A 1 185 ? 27.102 16.071 -9.313 1.00 97.94 185 ALA A C 1
ATOM 1354 O O . ALA A 1 185 ? 28.328 15.968 -9.352 1.00 97.94 185 ALA A O 1
ATOM 1355 N N . ILE A 1 186 ? 26.359 15.347 -8.468 1.00 97.44 186 ILE A N 1
ATOM 1356 C CA . ILE A 1 186 ? 26.910 14.307 -7.589 1.00 97.44 186 ILE A CA 1
ATOM 1357 C C . ILE A 1 186 ? 27.490 13.161 -8.419 1.00 97.44 186 ILE A C 1
ATOM 1359 O O . ILE A 1 186 ? 28.633 12.780 -8.187 1.00 97.44 186 ILE A O 1
ATOM 1363 N N . CYS A 1 187 ? 26.752 12.643 -9.405 1.00 97.94 187 CYS A N 1
ATOM 1364 C CA . CYS A 1 187 ? 27.239 11.561 -10.267 1.00 97.94 187 CYS A CA 1
ATOM 1365 C C . CYS A 1 187 ? 28.560 11.939 -10.960 1.00 97.94 187 CYS A C 1
ATOM 1367 O O . CYS A 1 187 ? 29.499 11.143 -10.976 1.00 97.94 187 CYS A O 1
ATOM 1369 N N . ALA A 1 188 ? 28.654 13.171 -11.475 1.00 98.06 188 ALA A N 1
ATOM 1370 C CA . ALA A 1 188 ? 29.863 13.692 -12.107 1.00 98.06 188 ALA A CA 1
ATOM 1371 C C . ALA A 1 188 ? 31.026 13.848 -11.113 1.00 98.06 188 ALA A C 1
ATOM 1373 O O . ALA A 1 188 ? 32.146 13.443 -11.413 1.00 98.06 188 ALA A O 1
ATOM 1374 N N . ARG A 1 189 ? 30.764 14.398 -9.918 1.00 98.06 189 ARG A N 1
ATOM 1375 C CA . ARG A 1 189 ? 31.785 14.598 -8.876 1.00 98.06 189 ARG A CA 1
ATOM 1376 C C . ARG A 1 189 ? 32.344 13.276 -8.347 1.00 98.06 189 ARG A C 1
ATOM 1378 O O . ARG A 1 189 ? 33.547 13.165 -8.148 1.00 98.06 189 ARG A O 1
ATOM 1385 N N . GLU A 1 190 ? 31.480 12.289 -8.127 1.00 97.56 190 GLU A N 1
ATOM 1386 C CA . GLU A 1 190 ? 31.846 10.981 -7.566 1.00 97.56 190 GLU A CA 1
ATOM 1387 C C . GLU A 1 190 ? 32.249 9.955 -8.639 1.00 97.56 190 GLU A C 1
ATOM 1389 O O . GLU A 1 190 ? 32.519 8.798 -8.307 1.00 97.56 190 GLU A O 1
ATOM 1394 N N . ASN A 1 191 ? 32.226 10.344 -9.922 1.00 97.31 191 ASN A N 1
ATOM 1395 C CA . ASN A 1 191 ? 32.413 9.462 -11.077 1.00 97.31 191 ASN A CA 1
ATOM 1396 C C . ASN A 1 191 ? 31.628 8.139 -10.940 1.00 97.31 191 ASN A C 1
ATOM 1398 O O . ASN A 1 191 ? 32.174 7.045 -11.084 1.00 97.31 191 ASN A O 1
ATOM 1402 N N . SER A 1 192 ? 30.354 8.244 -10.558 1.00 97.12 192 SER A N 1
ATOM 1403 C CA . SER A 1 192 ? 29.500 7.104 -10.206 1.00 97.12 192 SER A CA 1
ATOM 1404 C C . SER A 1 192 ? 28.142 7.225 -10.904 1.00 97.12 192 SER A C 1
ATOM 1406 O O . SER A 1 192 ? 27.599 8.329 -10.973 1.00 97.12 192 SER A O 1
ATOM 1408 N N . PRO A 1 193 ? 27.569 6.125 -11.427 1.00 97.75 193 PRO A N 1
ATOM 1409 C CA . PRO A 1 193 ? 26.237 6.157 -12.020 1.00 97.75 193 PRO A CA 1
ATOM 1410 C C . PRO A 1 193 ? 25.155 6.354 -10.946 1.00 97.75 193 PRO A C 1
ATOM 1412 O O . PRO A 1 193 ? 25.402 6.154 -9.754 1.00 97.75 193 PRO A O 1
ATOM 1415 N N . ILE A 1 194 ? 23.940 6.715 -11.378 1.00 97.44 194 ILE A N 1
ATOM 1416 C CA . ILE A 1 194 ? 22.808 7.010 -10.482 1.00 97.44 194 ILE A CA 1
ATOM 1417 C C . ILE A 1 194 ? 22.557 5.859 -9.504 1.00 97.44 194 ILE A C 1
ATOM 1419 O O . ILE A 1 194 ? 22.415 6.103 -8.310 1.00 97.44 194 ILE A O 1
ATOM 1423 N N . ASP A 1 195 ? 22.538 4.611 -9.978 1.00 97.62 195 ASP A N 1
ATOM 1424 C CA . ASP A 1 195 ? 22.280 3.449 -9.129 1.00 97.62 195 ASP A CA 1
ATOM 1425 C C . ASP A 1 195 ? 23.278 3.320 -7.977 1.00 97.62 195 ASP A C 1
ATOM 1427 O O . ASP A 1 195 ? 22.879 3.082 -6.838 1.00 97.62 195 ASP A O 1
ATOM 1431 N N . GLU A 1 196 ? 24.560 3.563 -8.234 1.00 97.62 196 GLU A N 1
ATOM 1432 C CA . GLU A 1 196 ? 25.581 3.497 -7.192 1.00 97.62 196 GLU A CA 1
ATOM 1433 C C . GLU A 1 196 ? 25.465 4.664 -6.201 1.00 97.62 196 GLU A C 1
ATOM 1435 O O . GLU A 1 196 ? 25.626 4.459 -4.998 1.00 97.62 196 GLU A O 1
ATOM 1440 N N . VAL A 1 197 ? 25.113 5.872 -6.661 1.00 97.38 197 VAL A N 1
ATOM 1441 C CA . VAL A 1 197 ? 24.837 7.014 -5.769 1.00 97.38 197 VAL A CA 1
ATOM 1442 C C . VAL A 1 197 ? 23.667 6.700 -4.830 1.00 97.38 197 VAL A C 1
ATOM 1444 O O . VAL A 1 197 ? 23.773 6.908 -3.619 1.00 97.38 197 VAL A O 1
ATOM 1447 N N . ILE A 1 198 ? 22.567 6.156 -5.362 1.00 97.12 198 ILE A N 1
ATOM 1448 C CA . ILE A 1 198 ? 21.399 5.773 -4.557 1.00 97.12 198 ILE A CA 1
ATOM 1449 C C . ILE A 1 198 ? 21.747 4.639 -3.587 1.00 97.12 198 ILE A C 1
ATOM 1451 O O . I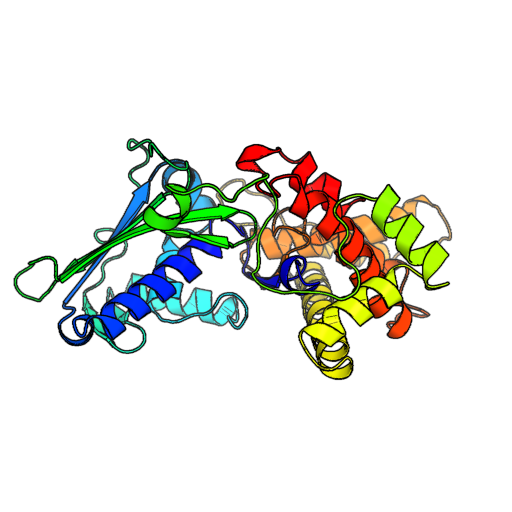LE A 1 198 ? 21.376 4.703 -2.417 1.00 97.12 198 ILE A O 1
ATOM 1455 N N . LEU A 1 199 ? 22.492 3.621 -4.018 1.00 97.56 199 LEU A N 1
ATOM 1456 C CA . LEU A 1 199 ? 22.857 2.522 -3.129 1.00 97.56 199 LEU A CA 1
ATOM 1457 C C . LEU A 1 199 ? 23.837 2.945 -2.023 1.00 97.56 199 LEU A C 1
ATOM 1459 O O . LEU A 1 199 ? 23.673 2.504 -0.891 1.00 97.56 199 LEU A O 1
ATOM 1463 N N . ARG A 1 200 ? 24.790 3.848 -2.288 1.00 96.81 200 ARG A N 1
ATOM 1464 C CA . ARG A 1 200 ? 25.651 4.421 -1.233 1.00 96.81 200 ARG A CA 1
ATOM 1465 C C . ARG A 1 200 ? 24.865 5.255 -0.226 1.00 96.81 200 ARG A C 1
ATOM 1467 O O . ARG A 1 200 ? 25.222 5.315 0.948 1.00 96.81 200 ARG A O 1
ATOM 1474 N N . ASN A 1 201 ? 23.781 5.884 -0.666 1.00 95.56 201 ASN A N 1
ATOM 1475 C CA . ASN A 1 201 ? 22.845 6.531 0.240 1.00 95.56 201 ASN A CA 1
ATOM 1476 C C . ASN A 1 201 ? 22.089 5.521 1.118 1.00 95.56 201 ASN A C 1
ATOM 1478 O O . ASN A 1 201 ? 21.905 5.765 2.310 1.00 95.56 201 ASN A O 1
ATOM 1482 N N . GLU A 1 202 ? 21.693 4.375 0.561 1.00 96.25 202 GLU A N 1
ATOM 1483 C CA . GLU A 1 202 ? 21.095 3.274 1.328 1.00 96.25 202 GLU A CA 1
ATOM 1484 C C . GLU A 1 202 ? 22.076 2.627 2.313 1.00 96.25 202 GLU A C 1
ATOM 1486 O O . GLU A 1 202 ? 21.661 2.234 3.405 1.00 96.25 202 GLU A O 1
ATOM 1491 N N . ASP A 1 203 ? 23.368 2.574 1.973 1.00 96.25 203 ASP A N 1
ATOM 1492 C CA . ASP A 1 203 ? 24.426 2.027 2.834 1.00 96.25 203 ASP A CA 1
ATOM 1493 C C . ASP A 1 203 ? 24.563 2.791 4.163 1.00 96.25 203 ASP A C 1
ATOM 1495 O O . ASP A 1 203 ? 24.990 2.225 5.169 1.00 96.25 203 ASP A O 1
ATOM 1499 N N . ALA A 1 204 ? 24.144 4.062 4.202 1.00 93.31 204 ALA A N 1
ATOM 1500 C CA . ALA A 1 204 ? 24.082 4.856 5.431 1.00 93.31 204 ALA A CA 1
ATOM 1501 C C . ALA A 1 204 ? 22.918 4.459 6.362 1.00 93.31 204 ALA A C 1
ATOM 1503 O O . ALA A 1 204 ? 22.893 4.864 7.525 1.00 93.31 204 ALA A O 1
ATOM 1504 N N . ILE A 1 205 ? 21.944 3.692 5.862 1.00 91.69 205 ILE A N 1
ATOM 1505 C CA . ILE A 1 205 ? 20.762 3.229 6.605 1.00 91.69 205 ILE A CA 1
ATOM 1506 C C . ILE A 1 205 ? 20.929 1.763 7.014 1.00 91.69 205 ILE A C 1
ATOM 1508 O O . ILE A 1 205 ? 20.529 1.379 8.113 1.00 91.69 205 ILE A O 1
ATOM 1512 N N . ARG A 1 206 ? 21.473 0.930 6.120 1.00 94.44 206 ARG A N 1
ATOM 1513 C CA . ARG A 1 206 ? 21.597 -0.522 6.301 1.00 94.44 206 ARG A CA 1
ATOM 1514 C C . ARG A 1 206 ? 22.683 -1.108 5.392 1.00 94.44 206 ARG A C 1
ATOM 1516 O O . ARG A 1 206 ? 22.971 -0.519 4.358 1.00 94.44 206 ARG A O 1
ATOM 1523 N N . PRO A 1 207 ? 23.237 -2.295 5.700 1.00 97.12 207 PRO A N 1
ATOM 1524 C CA . PRO A 1 207 ? 24.209 -2.953 4.828 1.00 97.12 207 PRO A CA 1
ATOM 1525 C C . PRO A 1 207 ? 23.685 -3.173 3.400 1.00 97.12 207 PRO A C 1
ATOM 1527 O O . PRO A 1 207 ? 22.547 -3.621 3.223 1.00 97.12 207 PRO A O 1
ATOM 1530 N N . ARG A 1 208 ? 24.545 -2.968 2.391 1.00 97.12 208 ARG A N 1
ATOM 1531 C CA . ARG A 1 208 ? 24.231 -3.139 0.957 1.00 97.12 208 ARG A CA 1
ATOM 1532 C C . ARG A 1 208 ? 23.466 -4.427 0.653 1.00 97.12 208 ARG A C 1
ATOM 1534 O O . ARG A 1 208 ? 22.469 -4.400 -0.066 1.00 97.12 208 ARG A O 1
ATOM 1541 N N . ALA A 1 209 ? 23.904 -5.548 1.228 1.00 98.00 209 ALA A N 1
ATOM 1542 C CA . ALA A 1 209 ? 23.279 -6.854 1.032 1.00 98.00 209 ALA A CA 1
ATOM 1543 C C . ALA A 1 209 ? 21.786 -6.857 1.411 1.00 98.00 209 ALA A C 1
ATOM 1545 O O . ALA A 1 209 ? 20.968 -7.363 0.649 1.00 98.00 209 ALA A O 1
ATOM 1546 N N . GLN A 1 210 ? 21.409 -6.202 2.515 1.00 97.69 210 GLN A N 1
ATOM 1547 C CA . GLN A 1 210 ? 20.010 -6.110 2.949 1.00 97.69 210 GLN A CA 1
ATOM 1548 C C . GLN A 1 210 ? 19.164 -5.262 1.990 1.00 97.69 210 GLN A C 1
ATOM 1550 O O . GLN A 1 210 ? 17.994 -5.569 1.752 1.00 97.69 210 GLN A O 1
ATOM 1555 N N . THR A 1 211 ? 19.747 -4.207 1.412 1.00 97.38 211 THR A N 1
ATOM 1556 C CA . THR A 1 211 ? 19.089 -3.411 0.366 1.00 97.38 211 THR A CA 1
ATOM 1557 C C . THR A 1 211 ? 18.833 -4.253 -0.878 1.00 97.38 211 THR A C 1
ATOM 1559 O O . THR A 1 211 ? 17.703 -4.290 -1.361 1.00 97.38 211 THR A O 1
ATOM 1562 N N . LEU A 1 212 ? 19.843 -4.981 -1.357 1.00 97.88 212 LEU A N 1
ATOM 1563 C CA . LEU A 1 212 ? 19.712 -5.836 -2.537 1.00 97.88 212 LEU A CA 1
ATOM 1564 C C . LEU A 1 212 ? 18.720 -6.988 -2.314 1.00 97.88 212 LEU A C 1
ATOM 1566 O O . LEU A 1 212 ? 17.918 -7.280 -3.196 1.00 97.88 212 LEU A O 1
ATOM 1570 N N . GLU A 1 213 ? 18.708 -7.601 -1.131 1.00 97.56 213 GLU A N 1
ATOM 1571 C CA . GLU A 1 213 ? 17.714 -8.619 -0.770 1.00 97.56 213 GLU A CA 1
ATOM 1572 C C . GLU A 1 213 ? 16.290 -8.057 -0.719 1.00 97.56 213 GLU A C 1
ATOM 1574 O O . GLU A 1 213 ? 15.349 -8.716 -1.158 1.00 97.56 213 GLU A O 1
ATOM 1579 N N . GLY A 1 214 ? 16.098 -6.845 -0.192 1.00 97.06 214 GLY A N 1
ATOM 1580 C CA . GLY A 1 214 ? 14.780 -6.211 -0.190 1.00 97.06 214 GLY A CA 1
ATOM 1581 C C . GLY A 1 214 ? 14.295 -5.844 -1.593 1.00 97.06 214 GLY A C 1
ATOM 1582 O O . GLY A 1 214 ? 13.117 -6.031 -1.889 1.00 97.06 214 GLY A O 1
ATOM 1583 N N . ILE A 1 215 ? 15.199 -5.418 -2.480 1.00 97.69 215 ILE A N 1
ATOM 1584 C CA . ILE A 1 215 ? 14.902 -5.212 -3.905 1.00 97.69 215 ILE A CA 1
ATOM 1585 C C . ILE A 1 215 ? 14.501 -6.538 -4.570 1.00 97.69 215 ILE A C 1
ATOM 1587 O O . ILE A 1 215 ? 13.495 -6.589 -5.277 1.00 97.69 215 ILE A O 1
ATOM 1591 N N . ASP A 1 216 ? 15.211 -7.634 -4.280 1.00 97.06 216 ASP A N 1
ATOM 1592 C CA . ASP A 1 216 ? 14.855 -8.966 -4.784 1.00 97.06 216 ASP A CA 1
ATOM 1593 C C . ASP A 1 216 ? 13.460 -9.409 -4.291 1.00 97.06 216 ASP A C 1
ATOM 1595 O O . ASP A 1 216 ? 12.699 -10.027 -5.041 1.00 97.06 216 ASP A O 1
ATOM 1599 N N . ARG A 1 217 ? 13.093 -9.086 -3.039 1.00 96.56 217 ARG A N 1
ATOM 1600 C CA . ARG A 1 217 ? 11.744 -9.347 -2.498 1.00 96.56 217 ARG A CA 1
ATOM 1601 C C . ARG A 1 217 ? 10.668 -8.519 -3.199 1.00 96.56 217 ARG A C 1
ATOM 1603 O O . ARG A 1 217 ? 9.605 -9.058 -3.497 1.00 96.56 217 ARG A O 1
ATOM 1610 N N . ILE A 1 218 ? 10.942 -7.246 -3.484 1.00 96.75 218 ILE A N 1
ATOM 1611 C CA . ILE A 1 218 ? 10.044 -6.368 -4.247 1.00 96.75 218 ILE A CA 1
ATOM 1612 C C . ILE A 1 218 ? 9.787 -6.945 -5.638 1.00 96.75 218 ILE A C 1
ATOM 1614 O O . ILE A 1 218 ? 8.628 -7.100 -6.022 1.00 96.75 218 ILE A O 1
ATOM 1618 N N . TRP A 1 219 ? 10.846 -7.320 -6.361 1.00 96.69 219 TRP A N 1
ATOM 1619 C CA . TRP A 1 219 ? 10.693 -7.921 -7.683 1.00 96.69 219 TRP A CA 1
ATOM 1620 C C . TRP A 1 219 ? 9.890 -9.221 -7.624 1.00 96.69 219 TRP A C 1
ATOM 1622 O O . TRP A 1 219 ? 8.987 -9.424 -8.431 1.00 96.69 219 TRP A O 1
ATOM 1632 N N . ARG A 1 220 ? 10.159 -10.086 -6.640 1.00 95.75 220 ARG A N 1
ATOM 1633 C CA . ARG A 1 220 ? 9.386 -11.320 -6.465 1.00 95.75 220 ARG A CA 1
ATOM 1634 C C . ARG A 1 220 ? 7.895 -11.028 -6.298 1.00 95.75 220 ARG A C 1
ATOM 1636 O O . ARG A 1 220 ? 7.093 -11.626 -7.000 1.00 95.75 220 ARG A O 1
ATOM 1643 N N . ALA A 1 221 ? 7.531 -10.075 -5.439 1.00 96.19 221 ALA A N 1
ATOM 1644 C CA . ALA A 1 221 ? 6.135 -9.687 -5.242 1.00 96.19 221 ALA A CA 1
ATOM 1645 C C . ALA A 1 221 ? 5.496 -9.102 -6.516 1.00 96.19 221 ALA A C 1
ATOM 1647 O O . ALA A 1 221 ? 4.356 -9.431 -6.834 1.00 96.19 221 ALA A O 1
ATOM 1648 N N . MET A 1 222 ? 6.232 -8.275 -7.265 1.00 97.38 222 MET A N 1
ATOM 1649 C CA . MET A 1 222 ? 5.807 -7.737 -8.563 1.00 97.38 222 MET A CA 1
ATOM 1650 C C . MET A 1 222 ? 5.547 -8.840 -9.597 1.00 97.38 222 MET A C 1
ATOM 1652 O O . MET A 1 222 ? 4.485 -8.876 -10.217 1.00 97.38 222 MET A O 1
ATOM 1656 N N . ARG A 1 223 ? 6.500 -9.760 -9.759 1.00 96.12 223 ARG A N 1
ATOM 1657 C CA . ARG A 1 223 ? 6.395 -10.889 -10.684 1.00 96.12 223 ARG A CA 1
ATOM 1658 C C . ARG A 1 223 ? 5.245 -11.811 -10.295 1.00 96.12 223 ARG A C 1
ATOM 1660 O O . ARG A 1 223 ? 4.429 -12.149 -11.141 1.00 96.12 223 ARG A O 1
ATOM 1667 N N . ASP A 1 224 ? 5.138 -12.180 -9.022 1.00 96.00 224 ASP A N 1
ATOM 1668 C CA . ASP 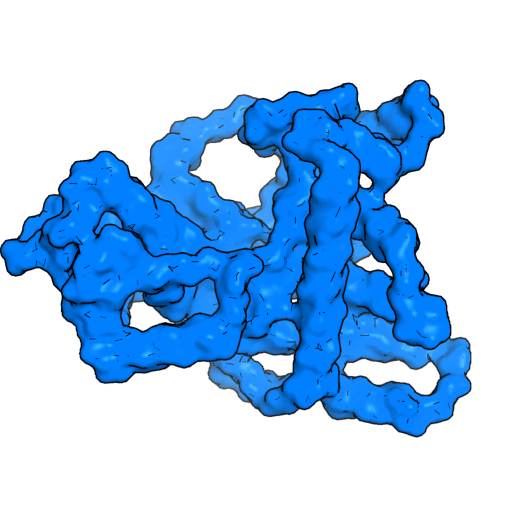A 1 224 ? 4.073 -13.063 -8.545 1.00 96.00 224 ASP A CA 1
ATOM 1669 C C . ASP A 1 224 ? 2.679 -12.411 -8.723 1.00 96.00 224 ASP A C 1
ATOM 1671 O O . ASP A 1 224 ? 1.703 -13.110 -9.001 1.00 96.00 224 ASP A O 1
ATOM 1675 N N . CYS A 1 225 ? 2.586 -11.074 -8.645 1.00 97.19 225 CYS A N 1
ATOM 1676 C CA . CYS A 1 225 ? 1.380 -10.307 -8.981 1.00 97.19 225 CYS A CA 1
ATOM 1677 C C . CYS A 1 225 ? 1.027 -10.414 -10.476 1.00 97.19 225 CYS A C 1
ATOM 1679 O O . CYS A 1 225 ? -0.119 -10.727 -10.802 1.00 97.19 225 CYS A O 1
ATOM 1681 N N . ILE A 1 226 ? 2.006 -10.243 -11.380 1.00 97.19 226 ILE A N 1
ATOM 1682 C CA . ILE A 1 226 ? 1.816 -10.467 -12.825 1.00 97.19 226 ILE A CA 1
ATOM 1683 C C . ILE A 1 226 ? 1.294 -11.889 -13.064 1.00 97.19 226 ILE A C 1
ATOM 1685 O O . ILE A 1 226 ? 0.218 -12.059 -13.631 1.00 97.19 226 ILE A O 1
ATOM 1689 N N . GLU A 1 227 ? 2.006 -12.910 -12.582 1.00 96.06 227 GLU A N 1
ATOM 1690 C CA . GLU A 1 227 ? 1.652 -14.317 -12.820 1.00 96.06 227 GLU A CA 1
ATOM 1691 C C . GLU A 1 227 ? 0.253 -14.663 -12.285 1.00 96.06 227 GLU A C 1
ATOM 1693 O O . GLU A 1 227 ? -0.503 -15.402 -12.921 1.00 96.06 227 GLU A O 1
ATOM 1698 N N . ARG A 1 228 ? -0.141 -14.104 -11.131 1.00 96.44 228 ARG A N 1
ATOM 1699 C CA . ARG A 1 228 ? -1.501 -14.256 -10.596 1.00 96.44 228 ARG A CA 1
ATOM 1700 C C . ARG A 1 228 ? -2.536 -13.565 -11.485 1.00 96.44 228 ARG A C 1
ATOM 1702 O O . ARG A 1 228 ? -3.554 -14.188 -11.789 1.00 96.44 228 ARG A O 1
ATOM 1709 N N . GLY A 1 229 ? -2.281 -12.345 -11.950 1.00 97.50 229 GLY A N 1
ATOM 1710 C CA . GLY A 1 229 ? -3.195 -11.618 -12.835 1.00 97.50 229 GLY A CA 1
ATOM 1711 C C . GLY A 1 229 ? -3.375 -12.276 -14.206 1.00 97.50 229 GLY A C 1
ATOM 1712 O O . GLY A 1 229 ? -4.491 -12.319 -14.718 1.00 97.50 229 GLY A O 1
ATOM 1713 N N . LEU A 1 230 ? -2.322 -12.883 -14.764 1.00 97.12 230 LEU A N 1
ATOM 1714 C CA . LEU A 1 230 ? -2.374 -13.589 -16.053 1.00 97.12 230 LEU A CA 1
ATOM 1715 C C . LEU A 1 230 ? -3.213 -14.878 -16.019 1.00 97.12 230 LEU A C 1
ATOM 1717 O O . LEU A 1 230 ? -3.650 -15.346 -17.066 1.00 97.12 230 LEU A O 1
ATOM 1721 N N . ARG A 1 231 ? -3.461 -15.464 -14.841 1.00 96.69 231 ARG A N 1
ATOM 1722 C CA . ARG A 1 231 ? -4.256 -16.704 -14.695 1.00 96.69 231 ARG A CA 1
ATOM 1723 C C . ARG A 1 231 ? -5.625 -16.506 -14.046 1.00 96.69 231 ARG A C 1
ATOM 1725 O O . ARG A 1 231 ? -6.454 -17.413 -14.088 1.00 96.69 231 ARG A O 1
ATOM 1732 N N . THR A 1 232 ? -5.875 -15.350 -13.435 1.00 95.44 232 THR A N 1
ATOM 1733 C CA . THR A 1 232 ? -7.100 -15.102 -12.663 1.00 95.44 232 THR A CA 1
ATOM 1734 C C . THR A 1 232 ? -8.170 -14.474 -13.547 1.00 95.44 232 THR A C 1
ATOM 1736 O O . THR A 1 232 ? -8.087 -13.303 -13.902 1.00 95.44 232 THR A O 1
ATOM 1739 N N . GLY A 1 233 ? -9.193 -15.250 -13.910 1.00 94.38 233 GLY A N 1
ATOM 1740 C CA . GLY A 1 233 ? -10.379 -14.747 -14.610 1.00 94.38 233 GLY A CA 1
ATOM 1741 C C . GLY A 1 233 ? -11.415 -14.117 -13.670 1.00 94.38 233 GLY A C 1
ATOM 1742 O O . GLY A 1 233 ? -11.221 -14.035 -12.460 1.00 94.38 233 GLY A O 1
ATOM 1743 N N . GLY A 1 234 ? -12.550 -13.697 -14.229 1.00 95.31 234 GLY A N 1
ATOM 1744 C CA . GLY A 1 234 ? -13.706 -13.218 -13.462 1.00 95.31 234 GLY A CA 1
ATOM 1745 C C . GLY A 1 234 ? -14.055 -11.748 -13.696 1.00 95.31 234 GLY A C 1
ATOM 1746 O O . GLY A 1 234 ? -13.593 -11.116 -14.648 1.00 95.31 234 GLY A O 1
ATOM 1747 N N . VAL A 1 235 ? -14.923 -11.219 -12.833 1.00 96.06 235 VAL A N 1
ATOM 1748 C CA . VAL A 1 235 ? -15.403 -9.829 -12.853 1.00 96.06 235 VAL A CA 1
ATOM 1749 C C . VAL A 1 235 ? -14.814 -9.101 -11.649 1.00 96.06 235 VAL A C 1
ATOM 1751 O O . VAL A 1 235 ? -14.823 -9.638 -10.543 1.00 96.06 235 VAL A O 1
ATOM 1754 N N . LEU A 1 236 ? -14.284 -7.899 -11.866 1.00 94.50 236 LEU A N 1
ATOM 1755 C CA . LEU A 1 236 ? -13.736 -7.065 -10.804 1.00 94.50 236 LEU A CA 1
ATOM 1756 C C . LEU A 1 236 ? -14.846 -6.599 -9.843 1.00 94.50 236 LEU A C 1
ATOM 1758 O O . LEU A 1 236 ? -15.973 -6.339 -10.282 1.00 94.50 236 LEU A O 1
ATOM 1762 N N . PRO A 1 237 ? -14.543 -6.473 -8.538 1.00 88.56 237 PRO A N 1
ATOM 1763 C CA . PRO A 1 237 ? -15.485 -5.936 -7.562 1.00 88.56 237 PRO A CA 1
ATOM 1764 C C . PRO A 1 237 ? -15.773 -4.443 -7.819 1.00 88.56 237 PRO A C 1
ATOM 1766 O O . PRO A 1 237 ? -15.142 -3.802 -8.656 1.00 88.56 237 PRO A O 1
ATOM 1769 N N . GLY A 1 238 ? -16.751 -3.878 -7.103 1.00 85.00 238 GLY A N 1
ATOM 1770 C CA . GLY A 1 238 ? -17.100 -2.449 -7.195 1.00 85.00 238 GLY A CA 1
ATOM 1771 C C . GLY A 1 238 ? -18.310 -2.116 -8.078 1.00 85.00 238 GLY A C 1
ATOM 1772 O O . GLY A 1 238 ? -18.616 -0.947 -8.276 1.00 85.00 238 GLY A O 1
ATOM 1773 N N . GLY A 1 239 ? -19.027 -3.120 -8.598 1.00 87.25 239 GLY A N 1
ATOM 1774 C CA . GLY A 1 239 ? -20.350 -2.936 -9.219 1.00 87.25 239 GLY A CA 1
ATOM 1775 C C . GLY A 1 239 ? -20.359 -2.435 -10.669 1.00 87.25 239 GLY A C 1
ATOM 1776 O O . GLY A 1 239 ? -21.427 -2.337 -11.264 1.00 87.25 239 GLY A O 1
ATOM 1777 N N . LEU A 1 240 ? -19.193 -2.182 -11.273 1.00 90.12 240 LEU A N 1
ATOM 1778 C CA . LEU A 1 240 ? -19.074 -1.692 -12.656 1.00 90.12 240 LEU A CA 1
ATOM 1779 C C . LEU A 1 240 ? -19.149 -2.795 -13.730 1.00 90.12 240 LEU A C 1
ATOM 1781 O O . LEU A 1 240 ? -19.120 -2.499 -14.922 1.00 90.12 240 LEU A O 1
ATOM 1785 N N . GLY A 1 241 ? -19.193 -4.073 -13.338 1.00 91.81 241 GLY A N 1
ATOM 1786 C CA . GLY A 1 241 ? -19.279 -5.199 -14.279 1.00 91.81 241 GLY A CA 1
ATOM 1787 C C . GLY A 1 241 ? -18.039 -5.389 -15.167 1.00 91.81 241 GLY A C 1
ATOM 1788 O O . GLY A 1 241 ? -18.119 -6.040 -16.211 1.00 91.81 241 GLY A O 1
ATOM 1789 N N . VAL A 1 242 ? -16.888 -4.831 -14.776 1.00 95.56 242 VAL A N 1
ATOM 1790 C CA . VAL A 1 242 ? -15.647 -4.899 -15.559 1.00 95.56 242 VAL A CA 1
ATOM 1791 C C . VAL A 1 242 ? -15.065 -6.308 -15.487 1.00 95.56 242 VAL A C 1
ATOM 1793 O O . V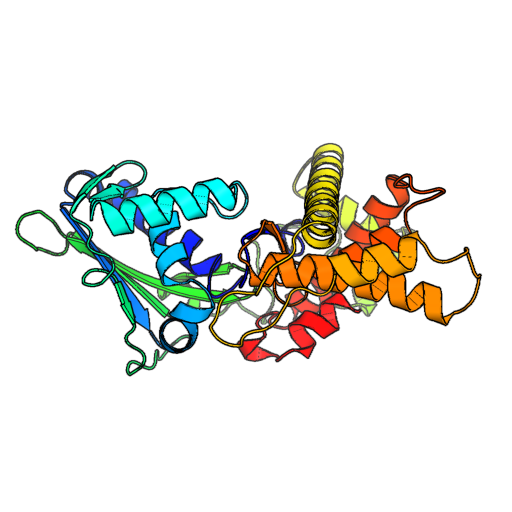AL A 1 242 ? -14.709 -6.796 -14.418 1.00 95.56 242 VAL A O 1
ATOM 1796 N N . ARG A 1 243 ? -14.954 -6.977 -16.636 1.00 96.94 243 ARG A N 1
ATOM 1797 C CA . ARG A 1 243 ? -14.310 -8.293 -16.744 1.00 96.94 243 ARG A CA 1
ATOM 1798 C C . ARG A 1 243 ? -12.796 -8.149 -16.763 1.00 96.94 243 ARG A C 1
ATOM 1800 O O . ARG A 1 243 ? -12.285 -7.267 -17.451 1.00 96.94 243 ARG A O 1
ATOM 1807 N N . ARG A 1 244 ? -12.109 -9.073 -16.095 1.00 97.69 244 ARG A N 1
ATOM 1808 C CA . ARG A 1 244 ? -10.667 -9.266 -16.244 1.00 97.69 244 ARG A CA 1
ATOM 1809 C C . ARG A 1 244 ? -10.349 -9.711 -17.668 1.00 97.69 244 ARG A C 1
ATOM 1811 O O . ARG A 1 244 ? -11.012 -10.600 -18.210 1.00 97.69 244 ARG A O 1
ATOM 1818 N N . ARG A 1 245 ? -9.374 -9.059 -18.287 1.00 97.38 245 ARG A N 1
ATOM 1819 C CA . ARG A 1 245 ? -8.984 -9.241 -19.689 1.00 97.38 245 ARG A CA 1
ATOM 1820 C C . ARG A 1 245 ? -7.587 -9.832 -19.816 1.00 97.38 245 ARG A C 1
ATOM 1822 O O . ARG A 1 245 ? -7.331 -10.486 -20.828 1.00 97.38 245 ARG A O 1
ATOM 1829 N N . ALA A 1 246 ? -6.721 -9.645 -18.815 1.00 97.25 246 ALA A N 1
ATOM 1830 C CA . ALA A 1 246 ? -5.333 -10.091 -18.880 1.00 97.25 246 ALA A CA 1
ATOM 1831 C C . ALA A 1 246 ? -5.187 -11.591 -19.217 1.00 97.25 246 ALA A C 1
ATOM 1833 O O . ALA A 1 246 ? -4.427 -11.891 -20.136 1.00 97.25 246 ALA A O 1
ATOM 1834 N N . PRO A 1 247 ? -5.960 -12.534 -18.630 1.00 96.81 247 PRO A N 1
ATOM 1835 C CA . PRO A 1 247 ? -5.809 -13.954 -18.963 1.00 96.81 247 PRO A CA 1
ATOM 1836 C C . PRO A 1 247 ? -6.128 -14.302 -20.418 1.00 96.81 247 PRO A C 1
ATOM 1838 O O . PRO A 1 247 ? -5.409 -15.065 -21.060 1.00 96.81 247 PRO A O 1
ATOM 1841 N N . ALA A 1 248 ? -7.206 -13.727 -20.960 1.00 94.69 248 ALA A N 1
ATOM 1842 C CA . ALA A 1 248 ? -7.618 -13.992 -22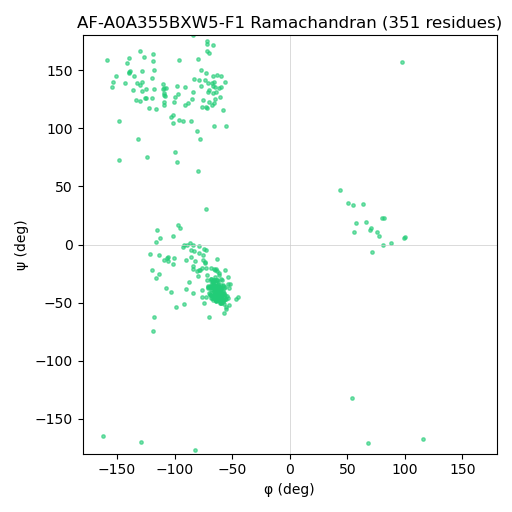.335 1.00 94.69 248 ALA A CA 1
ATOM 1843 C C . ALA A 1 248 ? -6.647 -13.368 -23.347 1.00 94.69 248 ALA A C 1
ATOM 1845 O O . ALA A 1 248 ? -6.388 -13.962 -24.392 1.00 94.69 248 ALA A O 1
ATOM 1846 N N . LEU A 1 249 ? -6.111 -12.181 -23.044 1.00 93.50 249 LEU A N 1
ATOM 1847 C CA . LEU A 1 249 ? -5.088 -11.535 -23.865 1.00 93.50 249 LEU A CA 1
ATOM 1848 C C . LEU A 1 249 ? -3.768 -12.318 -23.822 1.00 93.50 249 LEU A C 1
ATOM 1850 O O . LEU A 1 249 ? -3.184 -12.576 -24.869 1.00 93.50 249 LEU A O 1
ATOM 1854 N N . PHE A 1 250 ? -3.348 -12.771 -22.640 1.00 93.69 250 PHE A N 1
ATOM 1855 C CA . PHE A 1 250 ? -2.134 -13.568 -22.464 1.00 93.69 250 PHE A CA 1
ATOM 1856 C C . PHE A 1 250 ? -2.181 -14.884 -23.240 1.00 93.69 250 PHE A C 1
ATOM 1858 O O . PHE A 1 250 ? -1.218 -15.217 -23.925 1.00 93.69 250 PHE A O 1
ATOM 1865 N N . GLY A 1 251 ? -3.312 -15.601 -23.192 1.00 91.19 251 GLY A N 1
ATOM 1866 C CA . GLY A 1 251 ? -3.501 -16.820 -23.984 1.00 91.19 251 GLY A CA 1
ATOM 1867 C C . GLY A 1 251 ? -3.299 -16.570 -25.481 1.00 91.19 251 GLY A C 1
ATOM 1868 O O . GLY A 1 251 ? -2.526 -17.271 -26.123 1.00 91.19 251 GLY A O 1
ATOM 1869 N N . LYS A 1 252 ? -3.899 -15.497 -26.017 1.00 89.69 252 LYS A N 1
ATOM 1870 C CA . LYS A 1 252 ? -3.734 -15.119 -27.431 1.00 89.69 252 LYS A CA 1
ATOM 1871 C C . LYS A 1 252 ? -2.287 -14.799 -27.802 1.00 89.69 252 LYS A C 1
ATOM 1873 O O . LYS A 1 252 ? -1.857 -15.184 -28.881 1.00 89.69 252 LYS A O 1
ATOM 1878 N N . LEU A 1 253 ? -1.559 -14.094 -26.936 1.00 88.19 253 LEU A N 1
ATOM 1879 C CA . LEU A 1 253 ? -0.164 -13.721 -27.191 1.00 88.19 253 LEU A CA 1
ATOM 1880 C C . LEU A 1 253 ? 0.782 -14.918 -27.111 1.00 88.19 253 LEU A C 1
ATOM 1882 O O . LEU A 1 253 ? 1.713 -15.014 -27.901 1.00 88.19 253 LEU A O 1
ATOM 1886 N N . LYS A 1 254 ? 0.529 -15.845 -26.183 1.00 85.06 254 LYS A N 1
ATOM 1887 C CA . LYS A 1 254 ? 1.324 -17.065 -26.026 1.00 85.06 254 LYS A CA 1
ATOM 1888 C C . LYS A 1 254 ? 1.148 -18.036 -27.198 1.00 85.06 254 LYS A C 1
ATOM 1890 O O . LYS A 1 254 ? 2.107 -18.702 -27.573 1.00 85.06 254 LYS A O 1
ATOM 1895 N N . ASP A 1 255 ? -0.062 -18.112 -27.749 1.00 82.19 255 ASP A N 1
ATOM 1896 C CA . ASP A 1 255 ? -0.392 -19.008 -28.862 1.00 82.19 255 ASP A CA 1
ATOM 1897 C C . ASP A 1 255 ? -0.068 -18.393 -30.240 1.00 82.19 255 ASP A C 1
ATOM 1899 O O . ASP A 1 255 ? -0.110 -19.088 -31.259 1.00 82.19 255 ASP A O 1
ATOM 1903 N N . ALA A 1 256 ? 0.248 -17.094 -30.296 1.00 76.12 256 ALA A N 1
ATOM 1904 C CA . ALA A 1 256 ? 0.630 -16.417 -31.527 1.00 76.12 256 ALA A CA 1
ATOM 1905 C C . ALA A 1 256 ? 2.057 -16.814 -31.959 1.00 76.12 256 ALA A C 1
ATOM 1907 O O . ALA A 1 256 ? 2.949 -16.934 -31.116 1.00 76.12 256 ALA A O 1
ATOM 1908 N N . PRO A 1 257 ? 2.319 -16.988 -33.269 1.00 67.62 257 PRO A N 1
ATOM 1909 C CA . PRO A 1 257 ? 3.684 -17.157 -33.752 1.00 67.62 257 PRO A CA 1
ATOM 1910 C C . PRO A 1 257 ? 4.513 -15.925 -33.372 1.00 67.62 257 PRO A C 1
ATOM 1912 O O . PRO A 1 257 ? 4.050 -14.796 -33.548 1.00 67.62 257 PRO A O 1
ATOM 1915 N N . HIS A 1 258 ? 5.732 -16.151 -32.867 1.00 60.47 258 HIS A N 1
ATOM 1916 C CA . HIS A 1 258 ? 6.680 -15.086 -32.542 1.00 60.47 258 HIS A CA 1
ATOM 1917 C C . HIS A 1 258 ? 6.906 -14.210 -33.781 1.00 60.47 258 HIS A C 1
ATOM 1919 O O . HIS A 1 258 ? 7.629 -14.605 -34.697 1.00 60.47 258 HIS A O 1
ATOM 1925 N N . ALA A 1 259 ? 6.278 -13.036 -33.829 1.00 55.56 259 ALA A N 1
ATOM 1926 C CA . ALA A 1 259 ? 6.538 -12.049 -34.861 1.00 55.56 259 ALA A CA 1
ATOM 1927 C C . ALA A 1 259 ? 7.282 -10.888 -34.206 1.00 55.56 259 ALA A C 1
ATOM 1929 O O . ALA A 1 259 ? 6.837 -10.329 -33.209 1.00 55.56 259 ALA A O 1
ATOM 1930 N N . ASN A 1 260 ? 8.412 -10.484 -34.785 1.00 55.25 260 ASN A N 1
ATOM 1931 C CA . ASN A 1 260 ? 9.168 -9.304 -34.346 1.00 55.25 260 ASN A CA 1
ATOM 1932 C C . ASN A 1 260 ? 8.466 -7.981 -34.737 1.00 55.25 260 ASN A C 1
ATOM 1934 O O . ASN A 1 260 ? 9.121 -6.978 -35.025 1.00 55.25 260 ASN A O 1
ATOM 1938 N N . GLU A 1 261 ? 7.135 -7.980 -34.799 1.00 63.62 261 GLU A N 1
ATOM 1939 C CA . GLU A 1 261 ? 6.320 -6.809 -35.099 1.00 63.62 261 GLU A CA 1
ATOM 1940 C C . GLU A 1 261 ? 6.235 -5.916 -33.858 1.00 63.62 261 GLU A C 1
ATOM 1942 O O . GLU A 1 261 ? 6.064 -6.389 -32.731 1.00 63.62 261 GLU A O 1
ATOM 1947 N N . ARG A 1 262 ? 6.374 -4.599 -34.053 1.00 59.44 262 ARG A N 1
ATOM 1948 C CA . ARG A 1 262 ? 6.341 -3.628 -32.948 1.00 59.44 262 ARG A CA 1
ATOM 1949 C C . ARG A 1 262 ? 5.023 -3.701 -32.179 1.00 59.44 262 ARG A C 1
ATOM 1951 O O . ARG A 1 262 ? 5.033 -3.452 -30.976 1.00 59.44 262 ARG A O 1
ATOM 1958 N N . GLU A 1 263 ? 3.921 -4.063 -32.839 1.00 61.94 263 GLU A N 1
ATOM 1959 C CA . GLU A 1 263 ? 2.621 -4.251 -32.194 1.00 61.94 263 GLU A CA 1
ATOM 1960 C C . GLU A 1 263 ? 2.652 -5.351 -31.115 1.00 61.94 263 GLU A C 1
ATOM 1962 O O . GLU A 1 263 ? 2.127 -5.133 -30.023 1.00 61.94 263 GLU A O 1
ATOM 1967 N N . GLN A 1 264 ? 3.351 -6.474 -31.343 1.00 67.62 264 GLN A N 1
ATOM 1968 C CA . GLN A 1 264 ? 3.435 -7.556 -30.349 1.00 67.62 264 GLN A CA 1
ATOM 1969 C C . GLN A 1 264 ? 4.212 -7.137 -29.090 1.00 67.62 264 GLN A C 1
ATOM 1971 O O . GLN A 1 264 ? 3.870 -7.567 -27.988 1.00 67.62 264 GLN A O 1
ATOM 1976 N N . LEU A 1 265 ? 5.223 -6.264 -29.212 1.00 71.12 265 LEU A N 1
ATOM 1977 C CA . LEU A 1 265 ? 5.970 -5.748 -28.053 1.00 71.12 265 LEU A CA 1
ATOM 1978 C C . LEU A 1 265 ? 5.068 -4.929 -27.117 1.00 71.12 265 LEU A C 1
ATOM 1980 O O . LEU A 1 265 ? 5.116 -5.102 -25.897 1.00 71.12 265 LEU A O 1
ATOM 1984 N N . PHE A 1 266 ? 4.216 -4.065 -27.679 1.00 81.44 266 PHE A N 1
ATOM 1985 C CA . PHE A 1 266 ? 3.280 -3.263 -26.888 1.00 81.44 266 PHE A CA 1
ATOM 1986 C C . PHE A 1 266 ? 2.196 -4.118 -26.232 1.00 81.44 266 PHE A C 1
ATOM 1988 O O . PHE A 1 266 ? 1.818 -3.845 -25.093 1.00 81.44 266 PHE A O 1
ATOM 1995 N N . ASP A 1 267 ? 1.739 -5.181 -26.893 1.00 87.69 267 ASP A N 1
ATOM 1996 C CA . ASP A 1 267 ? 0.742 -6.082 -26.317 1.00 87.69 267 ASP A CA 1
ATOM 1997 C C . ASP A 1 267 ? 1.270 -6.848 -25.095 1.00 87.69 267 ASP A C 1
ATOM 1999 O O . ASP A 1 267 ? 0.532 -7.027 -24.121 1.00 87.69 267 ASP A O 1
ATOM 2003 N N . TRP A 1 268 ? 2.556 -7.222 -25.088 1.00 90.19 268 TRP A N 1
ATOM 2004 C CA . TRP A 1 268 ? 3.201 -7.816 -23.912 1.00 90.19 268 TRP A CA 1
ATOM 2005 C C . TRP A 1 268 ? 3.272 -6.842 -22.728 1.00 90.19 268 TRP A C 1
ATOM 2007 O O . TRP A 1 268 ? 2.926 -7.205 -21.604 1.00 90.19 268 TRP A O 1
ATOM 2017 N N . LEU A 1 269 ? 3.654 -5.584 -22.959 1.00 92.75 269 LEU A N 1
ATOM 2018 C CA . LEU A 1 269 ? 3.637 -4.561 -21.905 1.00 92.75 269 LEU A CA 1
ATOM 2019 C C . LEU A 1 269 ? 2.213 -4.334 -21.371 1.00 92.75 269 LEU A C 1
ATOM 2021 O O . LEU A 1 269 ? 1.997 -4.326 -20.156 1.00 92.75 269 LEU A O 1
ATOM 2025 N N . ASN A 1 270 ? 1.234 -4.226 -22.275 1.00 93.19 270 ASN A N 1
ATOM 2026 C CA . ASN A 1 270 ? -0.172 -4.036 -21.930 1.00 93.19 270 ASN A CA 1
ATOM 2027 C C . ASN A 1 270 ? -0.705 -5.190 -21.076 1.00 93.19 270 ASN A C 1
ATOM 2029 O O . ASN A 1 270 ? -1.322 -4.942 -20.041 1.00 93.19 270 ASN A O 1
ATOM 2033 N N . VAL A 1 271 ? -0.456 -6.446 -21.463 1.00 95.56 271 VAL A N 1
ATOM 2034 C CA . VAL A 1 271 ? -0.992 -7.597 -20.725 1.00 95.56 271 VAL A CA 1
ATOM 2035 C C . VAL A 1 271 ? -0.407 -7.698 -19.316 1.00 95.56 271 VAL A C 1
ATOM 2037 O O . VAL A 1 271 ? -1.150 -7.974 -18.374 1.00 95.56 271 VAL A O 1
ATOM 2040 N N . TYR A 1 272 ? 0.885 -7.402 -19.136 1.00 96.38 272 TYR A N 1
ATOM 2041 C CA . TYR A 1 272 ? 1.519 -7.405 -17.815 1.00 96.38 272 TYR A CA 1
ATOM 2042 C C . TYR A 1 272 ? 1.016 -6.262 -16.929 1.00 96.38 272 TYR A C 1
ATOM 2044 O O . TYR A 1 272 ? 0.699 -6.488 -15.758 1.00 96.38 272 TYR A O 1
ATOM 2052 N N . ALA A 1 273 ? 0.881 -5.052 -17.479 1.00 96.94 273 ALA A N 1
ATOM 2053 C CA . ALA A 1 273 ? 0.340 -3.916 -16.739 1.00 96.94 273 ALA A CA 1
ATOM 2054 C C . ALA A 1 273 ? -1.124 -4.158 -16.335 1.00 96.94 273 ALA A C 1
ATOM 2056 O O . ALA A 1 273 ? -1.501 -3.936 -15.183 1.00 96.94 273 ALA A O 1
ATOM 2057 N N . MET A 1 274 ? -1.940 -4.688 -17.252 1.00 97.00 274 MET A N 1
ATOM 2058 C CA . MET A 1 274 ? -3.328 -5.058 -16.974 1.00 97.00 274 MET A CA 1
ATOM 2059 C C . MET A 1 274 ? -3.425 -6.146 -15.907 1.00 97.00 274 MET A C 1
ATOM 2061 O O . MET A 1 274 ? -4.241 -6.009 -15.003 1.00 97.00 274 MET A O 1
ATOM 2065 N N . ALA A 1 275 ? -2.584 -7.183 -15.966 1.00 97.88 275 ALA A N 1
ATOM 2066 C CA . ALA A 1 275 ? -2.566 -8.250 -14.967 1.00 97.88 275 ALA A CA 1
ATOM 2067 C C . ALA A 1 275 ? -2.380 -7.691 -13.547 1.00 97.88 275 ALA A C 1
ATOM 2069 O O . ALA A 1 275 ? -3.150 -8.020 -12.644 1.00 97.88 275 ALA A O 1
ATOM 2070 N N . VAL A 1 276 ? -1.414 -6.787 -13.365 1.00 98.00 276 VAL A N 1
ATOM 2071 C CA . VAL A 1 276 ? -1.136 -6.154 -12.066 1.00 98.00 276 VAL A CA 1
ATOM 2072 C C . VAL A 1 276 ? -2.276 -5.229 -11.638 1.00 98.00 276 VAL A C 1
ATOM 2074 O O . VAL A 1 276 ? -2.716 -5.282 -10.490 1.00 98.00 276 VAL A O 1
ATOM 2077 N N . ASN A 1 277 ? -2.788 -4.386 -12.537 1.00 97.25 277 ASN A N 1
ATOM 2078 C CA . ASN A 1 277 ? -3.862 -3.449 -12.203 1.00 97.25 277 ASN A CA 1
ATOM 2079 C C . ASN A 1 277 ? -5.204 -4.157 -11.924 1.00 97.25 277 ASN A C 1
ATOM 2081 O O . ASN A 1 277 ? -5.970 -3.690 -11.080 1.00 97.25 277 ASN A O 1
ATOM 2085 N N . GLU A 1 278 ? -5.476 -5.293 -12.571 1.00 97.50 278 GLU A N 1
ATOM 2086 C CA . GLU A 1 278 ? -6.629 -6.155 -12.286 1.00 97.50 278 GLU A CA 1
ATOM 2087 C C . GLU A 1 278 ? -6.490 -6.863 -10.929 1.00 97.50 278 GLU A C 1
ATOM 2089 O O . GLU A 1 278 ? -7.460 -6.906 -10.168 1.00 97.50 278 GLU A O 1
ATOM 2094 N N . GLU A 1 279 ? -5.295 -7.359 -10.579 1.00 97.00 279 GLU A N 1
ATOM 2095 C CA . GLU A 1 279 ? -5.020 -7.877 -9.230 1.00 97.00 279 GLU A CA 1
ATOM 2096 C C . GLU A 1 279 ? -5.183 -6.794 -8.167 1.00 97.00 279 GLU A C 1
ATOM 2098 O O . GLU A 1 279 ? -5.851 -7.022 -7.157 1.00 97.00 279 GLU A O 1
ATOM 2103 N N . ASN A 1 280 ? -4.646 -5.596 -8.408 1.00 96.38 280 ASN A N 1
ATOM 2104 C CA . ASN A 1 280 ? -4.824 -4.464 -7.509 1.00 96.38 280 ASN A CA 1
ATOM 2105 C C . ASN A 1 280 ? -6.314 -4.158 -7.298 1.00 96.38 280 ASN A C 1
ATOM 2107 O O . ASN A 1 280 ? -6.776 -4.114 -6.160 1.00 96.38 280 ASN A O 1
ATOM 2111 N N . ALA A 1 281 ? -7.087 -4.012 -8.378 1.00 94.88 281 ALA A N 1
ATOM 2112 C CA . ALA A 1 281 ? -8.518 -3.716 -8.306 1.00 94.88 281 ALA A CA 1
ATOM 2113 C C . ALA A 1 281 ? -9.323 -4.789 -7.549 1.00 94.88 281 ALA A C 1
ATOM 2115 O O . ALA A 1 281 ? -10.331 -4.475 -6.920 1.00 94.88 281 ALA A O 1
ATOM 2116 N N . ALA A 1 282 ? -8.873 -6.045 -7.572 1.00 93.94 282 ALA A N 1
ATOM 2117 C CA . ALA A 1 282 ? -9.491 -7.139 -6.831 1.00 93.94 282 ALA A CA 1
ATOM 2118 C C . ALA A 1 282 ? -9.036 -7.253 -5.365 1.00 93.94 282 ALA A C 1
ATOM 2120 O O . ALA A 1 282 ? -9.504 -8.140 -4.654 1.00 93.94 282 ALA A O 1
ATOM 2121 N N . GLY A 1 283 ? -8.142 -6.377 -4.899 1.00 92.38 283 GLY A N 1
ATOM 2122 C CA . GLY A 1 283 ? -7.598 -6.433 -3.544 1.00 92.38 283 GLY A CA 1
ATOM 2123 C C . GLY A 1 283 ? -6.475 -7.453 -3.364 1.00 92.38 283 GLY A C 1
ATOM 2124 O O . GLY A 1 283 ? -6.243 -7.898 -2.247 1.00 92.38 283 GLY A O 1
ATOM 2125 N N . GLY A 1 284 ? -5.793 -7.842 -4.442 1.00 94.12 284 GLY A N 1
ATOM 2126 C CA . GLY A 1 284 ? -4.628 -8.723 -4.401 1.00 94.12 284 GLY A CA 1
ATOM 2127 C C . GLY A 1 284 ? -3.377 -8.043 -3.835 1.00 94.12 284 GLY A C 1
ATOM 2128 O O . GLY A 1 284 ? -3.355 -6.842 -3.550 1.00 94.12 284 GLY A O 1
ATOM 2129 N N . ARG A 1 285 ? -2.302 -8.824 -3.681 1.00 94.88 285 ARG A N 1
ATOM 2130 C CA . ARG A 1 285 ? -0.992 -8.309 -3.264 1.00 94.88 285 ARG A CA 1
ATOM 2131 C C . ARG A 1 285 ? -0.387 -7.504 -4.410 1.00 94.88 285 ARG A C 1
ATOM 2133 O O . ARG A 1 285 ? -0.335 -7.982 -5.540 1.00 94.88 285 ARG A O 1
ATOM 2140 N N . VAL A 1 286 ? 0.094 -6.305 -4.105 1.00 94.56 286 VAL A N 1
ATOM 2141 C CA . VAL A 1 286 ? 0.640 -5.357 -5.081 1.00 94.56 286 VAL A CA 1
ATOM 2142 C C . VAL A 1 286 ? 1.860 -4.649 -4.496 1.00 94.56 286 VAL A C 1
ATOM 2144 O O . VAL A 1 286 ? 2.004 -4.557 -3.277 1.00 94.56 286 VAL A O 1
ATOM 2147 N N . VAL A 1 287 ? 2.751 -4.147 -5.350 1.00 95.06 287 VAL A N 1
ATOM 2148 C CA . VAL A 1 287 ? 3.836 -3.255 -4.927 1.00 95.06 287 VAL A CA 1
ATOM 2149 C C . VAL A 1 287 ? 3.539 -1.845 -5.411 1.00 95.06 287 VAL A C 1
ATOM 2151 O O . VAL A 1 287 ? 3.279 -1.642 -6.593 1.00 95.06 287 VAL A O 1
ATOM 2154 N N . THR A 1 288 ? 3.582 -0.865 -4.510 1.00 90.25 288 THR A N 1
ATOM 2155 C CA . THR A 1 288 ? 3.412 0.542 -4.883 1.00 90.25 288 THR A CA 1
ATOM 2156 C C . THR A 1 288 ? 4.510 0.971 -5.846 1.00 90.25 288 THR A C 1
ATOM 2158 O O . THR A 1 288 ? 5.682 0.706 -5.591 1.00 90.25 288 THR A O 1
ATOM 2161 N N . ALA A 1 289 ? 4.154 1.674 -6.918 1.00 86.31 289 ALA A N 1
ATOM 2162 C CA . ALA A 1 289 ? 5.134 2.205 -7.860 1.00 86.31 289 ALA A CA 1
ATOM 2163 C C . ALA A 1 289 ? 4.655 3.521 -8.495 1.00 86.31 289 ALA A C 1
ATOM 2165 O O . ALA A 1 289 ? 4.256 3.507 -9.650 1.00 86.31 289 ALA A O 1
ATOM 2166 N N . PRO A 1 290 ? 4.636 4.660 -7.776 1.00 80.25 290 PRO A N 1
ATOM 2167 C CA . PRO A 1 290 ? 4.837 4.848 -6.330 1.00 80.25 290 PRO A CA 1
ATOM 2168 C C . PRO A 1 290 ? 3.545 4.690 -5.496 1.00 80.25 290 PRO A C 1
ATOM 2170 O O . PRO A 1 290 ? 3.560 4.850 -4.276 1.00 80.25 290 PRO A O 1
ATOM 2173 N N . THR A 1 291 ? 2.422 4.379 -6.145 1.00 86.88 291 THR A N 1
ATOM 2174 C CA . THR A 1 291 ? 1.095 4.126 -5.552 1.00 86.88 291 THR A CA 1
ATOM 2175 C C . THR A 1 291 ? 0.531 2.810 -6.099 1.00 86.88 291 THR A C 1
ATOM 2177 O O . THR A 1 291 ? 1.036 2.282 -7.092 1.00 86.88 291 THR A O 1
ATOM 2180 N N . ASN A 1 292 ? -0.517 2.276 -5.476 1.00 89.69 292 ASN A N 1
ATOM 2181 C CA . ASN A 1 292 ? -1.232 1.094 -5.958 1.00 89.69 292 ASN A CA 1
ATOM 2182 C C . ASN A 1 292 ? -1.851 1.314 -7.353 1.00 89.69 292 ASN A C 1
ATOM 2184 O O . ASN A 1 292 ? -1.829 0.412 -8.184 1.00 89.69 292 ASN A O 1
ATOM 2188 N N . GLY A 1 293 ? -2.378 2.515 -7.629 1.00 87.31 293 GLY A N 1
ATOM 2189 C CA . GLY A 1 293 ? -3.056 2.815 -8.899 1.00 87.31 293 GLY A CA 1
ATOM 2190 C C . GLY A 1 293 ? -2.137 2.753 -10.127 1.00 87.31 293 GLY A C 1
ATOM 2191 O O . GLY A 1 293 ? -2.585 2.411 -11.219 1.00 87.31 293 GLY A O 1
ATOM 2192 N N . ALA A 1 294 ? -0.843 3.013 -9.933 1.00 90.56 294 ALA A N 1
ATOM 2193 C CA . ALA A 1 294 ? 0.185 3.012 -10.975 1.00 90.56 294 ALA A CA 1
ATOM 2194 C C . ALA A 1 294 ? 1.046 1.731 -10.982 1.00 90.56 294 ALA A C 1
ATOM 2196 O O . ALA A 1 294 ? 2.037 1.642 -11.706 1.00 90.56 294 ALA A O 1
ATOM 2197 N N . ALA A 1 295 ? 0.679 0.729 -10.176 1.00 94.62 295 ALA A N 1
ATOM 2198 C CA . ALA A 1 295 ? 1.540 -0.404 -9.858 1.00 94.62 295 ALA A CA 1
ATOM 2199 C C . ALA A 1 295 ? 1.929 -1.293 -11.048 1.00 94.62 295 ALA A C 1
ATOM 2201 O O . ALA A 1 295 ? 2.937 -1.985 -10.955 1.00 94.62 295 ALA A O 1
ATOM 2202 N N . GLY A 1 296 ? 1.167 -1.301 -12.147 1.00 96.56 296 GLY A N 1
ATOM 2203 C CA . GLY A 1 296 ? 1.441 -2.164 -13.300 1.00 96.56 296 GLY A CA 1
ATOM 2204 C C . GLY A 1 296 ? 2.591 -1.714 -14.198 1.00 96.56 296 GLY A C 1
ATOM 2205 O O . GLY A 1 296 ? 3.151 -2.540 -14.914 1.00 96.56 296 GLY A O 1
ATOM 2206 N N . ILE A 1 297 ? 2.984 -0.439 -14.149 1.00 96.25 297 ILE A N 1
ATOM 2207 C CA . ILE A 1 297 ? 3.913 0.148 -15.129 1.00 96.25 297 ILE A CA 1
ATOM 2208 C C . ILE A 1 297 ? 5.327 -0.402 -14.943 1.00 96.25 297 ILE A C 1
ATOM 2210 O O . ILE A 1 297 ? 5.831 -1.112 -15.808 1.00 96.25 297 ILE A O 1
ATOM 2214 N N . ILE A 1 298 ? 5.938 -0.165 -13.784 1.00 96.81 298 ILE A N 1
ATOM 2215 C CA . ILE A 1 298 ? 7.293 -0.636 -13.468 1.00 96.81 298 ILE A CA 1
ATOM 2216 C C . ILE A 1 298 ? 7.476 -2.150 -13.685 1.00 96.81 298 ILE A C 1
ATOM 2218 O O . ILE A 1 298 ? 8.398 -2.531 -14.409 1.00 96.81 298 ILE A O 1
ATOM 2222 N N . PRO A 1 299 ? 6.629 -3.042 -13.133 1.00 96.62 299 PRO A N 1
ATOM 2223 C CA . PRO A 1 299 ? 6.833 -4.474 -13.304 1.00 96.62 299 PRO A CA 1
ATOM 2224 C C . PRO A 1 299 ? 6.614 -4.947 -14.745 1.00 96.62 299 PRO A C 1
ATOM 2226 O O . PRO A 1 299 ? 7.299 -5.880 -15.155 1.00 96.62 299 PRO A O 1
ATOM 2229 N N . SER A 1 300 ? 5.740 -4.302 -15.531 1.00 95.69 300 SER A N 1
ATOM 2230 C CA . SER A 1 300 ? 5.583 -4.623 -16.959 1.00 95.69 300 SER A CA 1
ATOM 2231 C C . SER A 1 300 ? 6.862 -4.360 -17.757 1.00 95.69 300 SER A C 1
ATOM 2233 O O . SER A 1 300 ? 7.285 -5.215 -18.535 1.00 95.69 300 SER A O 1
ATOM 2235 N N . VAL A 1 301 ? 7.528 -3.227 -17.504 1.00 95.31 301 VAL A N 1
ATOM 2236 C CA . VAL A 1 301 ? 8.774 -2.845 -18.184 1.00 95.31 301 VAL A CA 1
ATOM 2237 C C . VAL A 1 301 ? 9.911 -3.778 -17.776 1.00 95.31 301 VAL A C 1
ATOM 2239 O O . VAL A 1 301 ? 10.636 -4.264 -18.640 1.00 95.31 301 VAL A O 1
ATOM 2242 N N . ILE A 1 302 ? 10.028 -4.099 -16.483 1.00 94.81 302 ILE A N 1
ATOM 2243 C CA . ILE A 1 302 ? 11.025 -5.061 -15.992 1.00 94.81 302 ILE A CA 1
ATOM 2244 C C . ILE A 1 302 ? 10.801 -6.441 -16.620 1.00 94.81 302 ILE A C 1
ATOM 2246 O O . ILE A 1 302 ? 11.745 -7.033 -17.136 1.00 94.81 302 ILE A O 1
ATOM 2250 N N . LYS A 1 303 ? 9.560 -6.948 -16.606 1.00 92.06 303 LYS A N 1
ATOM 2251 C CA . LYS A 1 303 ? 9.213 -8.261 -17.170 1.00 92.06 303 LYS A CA 1
ATOM 2252 C C . LYS A 1 303 ? 9.575 -8.357 -18.653 1.00 92.06 303 LYS A C 1
ATOM 2254 O O . LYS A 1 303 ? 9.981 -9.415 -19.109 1.00 92.06 303 LYS A O 1
ATOM 2259 N N . HIS A 1 304 ? 9.429 -7.261 -19.393 1.00 90.25 304 HIS A N 1
ATOM 2260 C CA . HIS A 1 304 ? 9.688 -7.236 -20.826 1.00 90.25 304 HIS A CA 1
ATOM 2261 C C . HIS A 1 304 ? 11.168 -7.033 -21.184 1.00 90.25 304 HIS A C 1
ATOM 2263 O O . HIS A 1 304 ? 11.660 -7.681 -22.100 1.00 90.25 304 HIS A O 1
ATOM 2269 N N . TYR A 1 305 ? 11.880 -6.140 -20.487 1.00 89.50 305 T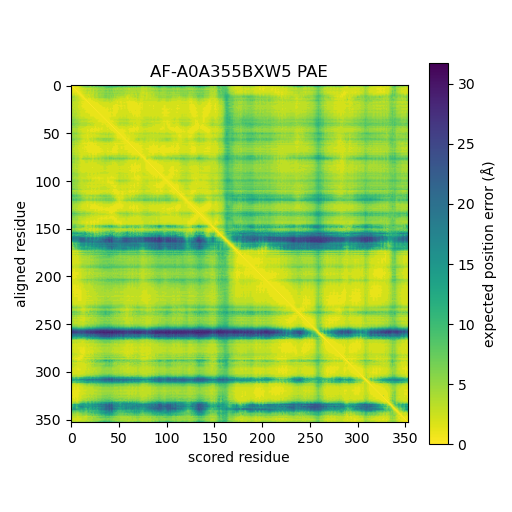YR A N 1
ATOM 2270 C CA . TYR A 1 305 ? 13.235 -5.717 -20.874 1.00 89.50 305 TYR A CA 1
ATOM 2271 C C . TYR A 1 305 ? 14.361 -6.273 -19.998 1.00 89.50 305 TYR A C 1
ATOM 2273 O O . TYR A 1 305 ? 15.530 -6.107 -20.336 1.00 89.50 305 TYR A O 1
ATOM 2281 N N . CYS A 1 306 ? 14.048 -6.870 -18.849 1.00 89.06 306 CYS A N 1
ATOM 2282 C CA . CYS A 1 306 ? 15.047 -7.410 -17.924 1.00 89.06 306 CYS A CA 1
ATOM 2283 C C . CYS A 1 306 ? 14.963 -8.936 -17.774 1.00 89.06 306 CYS A C 1
ATOM 2285 O O . CYS A 1 306 ? 15.575 -9.485 -16.855 1.00 89.06 306 CYS A O 1
ATOM 2287 N N . GLU A 1 307 ? 14.214 -9.616 -18.645 1.00 83.75 307 GLU A N 1
ATOM 2288 C CA . GLU A 1 307 ? 14.226 -11.073 -18.765 1.00 83.75 307 GLU A CA 1
ATOM 2289 C C . GLU A 1 307 ? 14.908 -11.482 -20.078 1.00 83.75 307 GLU A C 1
ATOM 2291 O O . GLU A 1 307 ? 14.472 -11.083 -21.155 1.00 83.75 307 GLU A O 1
ATOM 2296 N N . ASP A 1 308 ? 15.962 -12.293 -19.977 1.00 74.00 308 ASP A N 1
ATOM 2297 C CA . ASP A 1 308 ? 16.675 -12.884 -21.112 1.00 74.00 308 ASP A CA 1
ATOM 2298 C C . ASP A 1 308 ? 16.204 -14.334 -21.265 1.00 74.00 308 ASP A C 1
ATOM 2300 O O . ASP A 1 308 ? 16.271 -15.107 -20.308 1.00 74.00 308 ASP A O 1
ATOM 2304 N N . ASP A 1 309 ? 15.678 -14.715 -22.432 1.00 71.44 309 ASP A N 1
ATOM 2305 C CA . ASP A 1 309 ? 15.136 -16.063 -22.693 1.00 71.44 309 ASP A CA 1
ATOM 2306 C C . ASP A 1 309 ? 14.128 -16.548 -21.622 1.00 71.44 309 ASP A C 1
ATOM 2308 O O . ASP A 1 309 ? 14.068 -17.724 -21.252 1.00 71.44 309 ASP A O 1
ATOM 2312 N N . GLY A 1 310 ? 13.330 -15.616 -21.084 1.00 69.94 310 GLY A N 1
ATOM 2313 C CA . GLY A 1 310 ? 12.355 -15.879 -20.019 1.00 69.94 310 GLY A CA 1
ATOM 2314 C C . GLY A 1 310 ? 12.962 -16.061 -18.622 1.00 69.94 310 GLY A C 1
ATOM 2315 O O . GLY A 1 310 ? 12.258 -16.483 -17.701 1.00 69.94 310 GLY A O 1
ATOM 2316 N N . GLN A 1 311 ? 14.251 -15.757 -18.442 1.00 78.38 311 GLN A N 1
ATOM 2317 C CA . GLN A 1 311 ? 14.943 -15.779 -17.155 1.00 78.38 311 GLN A CA 1
ATOM 2318 C C . GLN A 1 311 ? 15.277 -14.357 -16.679 1.00 78.38 311 GLN A C 1
ATOM 2320 O O . GLN A 1 311 ? 15.862 -13.573 -17.422 1.00 78.38 311 GLN A O 1
ATOM 2325 N N . PRO A 1 312 ? 14.959 -13.996 -15.424 1.00 84.81 312 PRO A N 1
ATOM 2326 C CA . PRO A 1 312 ? 15.224 -12.658 -14.905 1.00 84.81 312 PRO A CA 1
ATOM 2327 C C . PRO A 1 312 ? 16.726 -12.376 -14.760 1.00 84.81 312 PRO A C 1
ATOM 2329 O O . PRO A 1 312 ? 17.414 -13.015 -13.958 1.00 84.81 312 PRO A O 1
ATOM 2332 N N . HIS A 1 313 ? 17.222 -11.347 -15.453 1.00 92.31 313 HIS A N 1
ATOM 2333 C CA . HIS A 1 313 ? 18.595 -10.873 -15.311 1.00 92.31 313 HIS A CA 1
ATOM 2334 C C . HIS A 1 313 ? 18.736 -10.030 -14.037 1.00 92.31 313 HIS A C 1
ATOM 2336 O O . HIS A 1 313 ? 18.545 -8.809 -14.019 1.00 92.31 313 HIS A O 1
ATOM 2342 N N . LYS A 1 314 ? 19.083 -10.701 -12.937 1.00 92.81 314 LYS A N 1
ATOM 2343 C CA . LYS A 1 314 ? 19.049 -10.162 -11.568 1.00 92.81 314 LYS A CA 1
ATOM 2344 C C . LYS A 1 314 ? 19.663 -8.766 -11.410 1.00 92.81 314 LYS A C 1
ATOM 2346 O O . LYS A 1 314 ? 19.053 -7.895 -10.793 1.00 92.81 314 LYS A O 1
ATOM 2351 N N . GLU A 1 315 ? 20.844 -8.538 -11.975 1.00 93.38 315 GLU A N 1
ATOM 2352 C CA . GLU A 1 315 ? 21.544 -7.254 -11.839 1.00 93.38 315 GLU A CA 1
ATOM 2353 C C . GLU A 1 315 ? 20.879 -6.124 -12.642 1.00 93.38 315 GLU A C 1
ATOM 2355 O O . GLU A 1 315 ? 20.866 -4.981 -12.191 1.00 93.38 315 GLU A O 1
ATOM 2360 N N . HIS A 1 316 ? 20.232 -6.434 -13.773 1.00 94.69 316 HIS A N 1
ATOM 2361 C CA . HIS A 1 316 ? 19.480 -5.437 -14.546 1.00 94.69 316 HIS A CA 1
ATOM 2362 C C . HIS A 1 316 ? 18.230 -5.005 -13.785 1.00 94.69 316 HIS A C 1
ATOM 2364 O O . HIS A 1 316 ? 17.961 -3.815 -13.674 1.00 94.69 316 HIS A O 1
ATOM 2370 N N . ILE A 1 317 ? 17.526 -5.962 -13.179 1.00 96.12 317 ILE A N 1
ATOM 2371 C CA . ILE A 1 317 ? 16.332 -5.708 -12.365 1.00 96.12 317 ILE A CA 1
ATOM 2372 C C . ILE A 1 317 ? 16.673 -4.850 -11.147 1.00 96.12 317 ILE A C 1
ATOM 2374 O O . ILE A 1 317 ? 15.988 -3.868 -10.857 1.00 96.12 317 ILE A O 1
ATOM 2378 N N . ARG A 1 318 ? 17.756 -5.197 -10.441 1.00 97.06 318 ARG A N 1
ATOM 2379 C CA . ARG A 1 318 ? 18.234 -4.422 -9.291 1.00 97.06 318 ARG A CA 1
ATOM 2380 C C . ARG A 1 318 ? 18.572 -2.997 -9.698 1.00 97.06 318 ARG A C 1
ATOM 2382 O O . ARG A 1 318 ? 18.070 -2.061 -9.081 1.00 97.06 318 ARG A O 1
ATOM 2389 N N . ARG A 1 319 ? 19.361 -2.832 -10.761 1.00 97.06 319 ARG A N 1
ATOM 2390 C CA . ARG A 1 319 ? 19.722 -1.516 -11.291 1.00 97.06 319 ARG A CA 1
ATOM 2391 C C . ARG A 1 319 ? 18.489 -0.717 -11.708 1.00 97.06 319 ARG A C 1
ATOM 2393 O O . ARG A 1 319 ? 18.375 0.440 -11.319 1.00 97.06 319 ARG A O 1
ATOM 2400 N N . PHE A 1 320 ? 17.549 -1.338 -12.420 1.00 97.38 320 PHE A N 1
ATOM 2401 C CA . PHE A 1 320 ? 16.297 -0.711 -12.840 1.00 97.38 320 PHE A CA 1
ATOM 2402 C C . PHE A 1 320 ? 15.528 -0.155 -11.639 1.00 97.38 320 PHE A C 1
ATOM 2404 O O . PHE A 1 320 ? 15.221 1.034 -11.600 1.00 97.38 320 PHE A O 1
ATOM 2411 N N . LEU A 1 321 ? 15.268 -0.988 -10.626 1.00 97.81 321 LEU A N 1
ATOM 2412 C CA . LEU A 1 321 ? 14.510 -0.583 -9.441 1.00 97.81 321 LEU A CA 1
ATOM 2413 C C . LEU A 1 321 ? 15.226 0.508 -8.635 1.00 97.81 321 LEU A C 1
ATOM 2415 O O . LEU A 1 321 ? 14.575 1.413 -8.120 1.00 97.81 321 LEU A O 1
ATOM 2419 N N . VAL A 1 322 ? 16.556 0.465 -8.541 1.00 97.69 322 VAL A N 1
ATOM 2420 C CA . VAL A 1 322 ? 17.332 1.499 -7.839 1.00 97.69 322 VAL A CA 1
ATOM 2421 C C . VAL A 1 322 ? 17.283 2.834 -8.584 1.00 97.69 322 VAL A C 1
ATOM 2423 O O . VAL A 1 322 ? 17.038 3.866 -7.957 1.00 97.69 322 VAL A O 1
ATOM 2426 N N . VAL A 1 323 ? 17.485 2.836 -9.906 1.00 97.19 323 VAL A N 1
ATOM 2427 C CA . VAL A 1 323 ? 17.410 4.065 -10.715 1.00 97.19 323 VAL A CA 1
ATOM 2428 C C . VAL A 1 323 ? 15.994 4.637 -10.677 1.00 97.19 323 VAL A C 1
ATOM 2430 O O . VAL A 1 323 ? 15.834 5.817 -10.366 1.00 97.19 323 VAL A O 1
ATOM 2433 N N . ALA A 1 324 ? 14.972 3.804 -10.894 1.00 96.69 324 ALA A N 1
ATOM 2434 C CA . ALA A 1 324 ? 13.569 4.212 -10.827 1.00 96.69 324 ALA A CA 1
ATOM 2435 C C . ALA A 1 324 ? 13.210 4.792 -9.449 1.00 96.69 324 ALA A C 1
ATOM 2437 O O . ALA A 1 324 ? 12.534 5.815 -9.359 1.00 96.69 324 ALA A O 1
ATOM 2438 N N . ALA A 1 325 ? 13.718 4.203 -8.359 1.00 95.19 325 ALA A N 1
ATOM 2439 C CA . ALA A 1 325 ? 13.557 4.778 -7.028 1.00 95.19 325 ALA A CA 1
ATOM 2440 C C . ALA A 1 325 ? 14.219 6.157 -6.913 1.00 95.19 325 ALA A C 1
ATOM 2442 O O . ALA A 1 325 ? 13.600 7.068 -6.372 1.00 95.19 325 ALA A O 1
ATOM 2443 N N . GLY A 1 326 ? 15.441 6.329 -7.425 1.00 93.94 326 GLY A N 1
ATOM 2444 C CA . GLY A 1 326 ? 16.138 7.618 -7.431 1.00 93.94 326 GLY A CA 1
ATOM 2445 C C . GLY A 1 326 ? 15.344 8.718 -8.142 1.00 93.94 326 GLY A C 1
ATOM 2446 O O . GLY A 1 326 ? 15.202 9.816 -7.603 1.00 93.94 326 GLY A O 1
ATOM 2447 N N . ILE A 1 327 ? 14.750 8.405 -9.297 1.00 93.25 327 ILE A N 1
ATOM 2448 C CA . ILE A 1 327 ? 13.851 9.318 -10.019 1.00 93.25 327 ILE A CA 1
ATOM 2449 C C . ILE A 1 327 ? 12.570 9.579 -9.214 1.00 93.25 327 ILE A C 1
ATOM 2451 O O . ILE A 1 327 ? 12.200 10.732 -8.994 1.00 93.25 327 ILE A O 1
ATOM 2455 N N . GLY A 1 328 ? 11.944 8.537 -8.660 1.00 90.75 328 GLY A N 1
ATOM 2456 C CA . GLY A 1 328 ? 10.774 8.670 -7.788 1.00 90.75 328 GLY A CA 1
ATOM 2457 C C . GLY A 1 328 ? 11.025 9.550 -6.556 1.00 90.75 328 GLY A C 1
ATOM 2458 O O . GLY A 1 328 ? 10.141 10.298 -6.136 1.00 90.75 328 GLY A O 1
ATOM 2459 N N . MET A 1 329 ? 12.238 9.525 -5.992 1.00 88.81 329 MET A N 1
ATOM 2460 C CA . MET A 1 329 ? 12.630 10.403 -4.884 1.00 88.81 329 MET A CA 1
ATOM 2461 C C . MET A 1 329 ? 12.642 11.880 -5.286 1.00 88.81 329 MET A C 1
ATOM 2463 O O . MET A 1 329 ? 12.270 12.707 -4.457 1.00 88.81 329 MET A O 1
ATOM 2467 N N . LEU A 1 330 ? 13.029 12.225 -6.521 1.00 87.38 330 LEU A N 1
ATOM 2468 C CA . LEU A 1 330 ? 13.023 13.615 -7.000 1.00 87.38 330 LEU A CA 1
ATOM 2469 C C . LEU A 1 330 ? 11.612 14.200 -6.967 1.00 87.38 330 LEU A C 1
ATOM 2471 O O . LEU A 1 330 ? 11.407 15.290 -6.433 1.00 87.38 330 LEU A O 1
ATOM 2475 N N . TYR A 1 331 ? 10.640 13.440 -7.474 1.00 84.81 331 TYR A N 1
ATOM 2476 C CA . TYR A 1 331 ? 9.235 13.830 -7.430 1.00 84.81 331 TYR A CA 1
ATOM 2477 C C . TYR A 1 331 ? 8.732 13.906 -5.988 1.00 84.81 331 TYR A C 1
ATOM 2479 O O . TYR A 1 331 ? 8.182 14.924 -5.581 1.00 84.81 331 TYR A O 1
ATOM 2487 N N . LYS A 1 332 ? 9.009 12.880 -5.175 1.00 77.62 332 LYS A N 1
ATOM 2488 C CA . LYS A 1 332 ? 8.524 12.797 -3.791 1.00 77.62 332 LYS A CA 1
ATOM 2489 C C . LYS A 1 332 ? 9.058 13.886 -2.862 1.00 77.62 332 LYS A C 1
ATOM 2491 O O . LYS A 1 332 ? 8.396 14.248 -1.897 1.00 77.62 332 LYS A O 1
ATOM 2496 N N . GLN A 1 333 ? 10.293 14.339 -3.075 1.00 72.56 333 GLN A N 1
ATOM 2497 C CA . GLN A 1 333 ? 10.927 15.312 -2.185 1.00 72.56 333 GLN A CA 1
ATOM 2498 C C . GLN A 1 333 ? 10.343 16.719 -2.313 1.00 72.56 333 GLN A C 1
ATOM 2500 O O . GLN A 1 333 ? 10.467 17.481 -1.358 1.00 72.56 333 GLN A O 1
ATOM 2505 N N . ARG A 1 334 ? 9.778 17.067 -3.476 1.00 65.25 334 ARG A N 1
ATOM 2506 C CA . ARG A 1 334 ? 9.285 18.421 -3.784 1.00 65.25 334 ARG A CA 1
ATOM 2507 C C . ARG A 1 334 ? 7.804 18.475 -4.149 1.00 65.25 334 ARG A C 1
ATOM 2509 O O . ARG A 1 334 ? 7.265 19.564 -4.307 1.00 65.25 334 ARG A O 1
ATOM 2516 N N . ALA A 1 335 ? 7.160 17.327 -4.321 1.00 58.53 335 ALA A N 1
ATOM 2517 C CA . ALA A 1 335 ? 5.752 17.229 -4.650 1.00 58.53 335 ALA A CA 1
ATOM 2518 C C . ALA A 1 335 ? 5.109 16.080 -3.877 1.00 58.53 335 ALA A C 1
ATOM 2520 O O . ALA A 1 335 ? 5.726 15.046 -3.603 1.00 58.53 335 ALA A O 1
ATOM 2521 N N . SER A 1 336 ? 3.833 16.255 -3.553 1.00 57.19 336 SER A N 1
ATOM 2522 C CA . SER A 1 336 ? 3.038 15.146 -3.059 1.00 57.19 336 SER A CA 1
ATOM 2523 C C . SER A 1 336 ? 2.854 14.085 -4.145 1.00 57.19 336 SER A C 1
ATOM 2525 O O . SER A 1 336 ? 2.610 14.402 -5.306 1.00 57.19 336 SER A O 1
ATOM 2527 N N . ILE A 1 337 ? 2.926 12.814 -3.750 1.00 54.38 337 ILE A N 1
ATOM 2528 C CA . ILE A 1 337 ? 2.545 11.664 -4.591 1.00 54.38 337 ILE A CA 1
ATOM 2529 C C . ILE A 1 337 ? 1.094 11.246 -4.299 1.00 54.38 337 ILE A C 1
ATOM 2531 O O . ILE A 1 337 ? 0.653 10.143 -4.608 1.00 54.38 337 ILE A O 1
ATOM 2535 N N . SER A 1 338 ? 0.330 12.090 -3.613 1.00 57.00 338 SER A N 1
ATOM 2536 C CA . SER A 1 338 ? -1.099 11.876 -3.480 1.00 57.00 338 SER A CA 1
ATOM 2537 C C . SER A 1 338 ? -1.769 12.266 -4.793 1.00 57.00 338 SER A C 1
ATOM 2539 O O . SER A 1 338 ? -1.751 13.439 -5.176 1.00 57.00 338 SER A O 1
ATOM 2541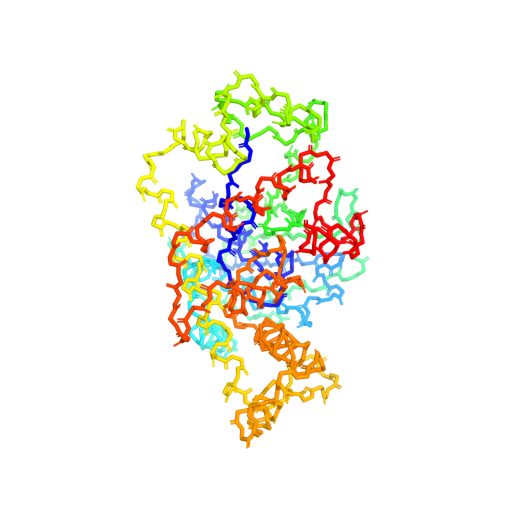 N N . GLY A 1 339 ? -2.428 11.315 -5.461 1.00 51.97 339 GLY A N 1
ATOM 2542 C CA . GLY A 1 339 ? -3.312 11.625 -6.584 1.00 51.97 339 GLY A CA 1
ATOM 2543 C C . GLY A 1 339 ? -4.415 12.627 -6.217 1.00 51.97 339 GLY A C 1
ATOM 2544 O O . GLY A 1 339 ? -4.914 13.327 -7.093 1.00 51.97 339 GLY A O 1
ATOM 2545 N N . ALA A 1 340 ? -4.748 12.767 -4.927 1.00 48.75 340 ALA A N 1
ATOM 2546 C CA . ALA A 1 340 ? -5.692 13.775 -4.445 1.00 48.75 340 ALA A CA 1
ATOM 2547 C C . ALA A 1 340 ? -5.128 15.211 -4.464 1.00 48.75 340 ALA A C 1
ATOM 2549 O O . ALA A 1 340 ? -5.910 16.155 -4.459 1.00 48.75 340 ALA A O 1
ATOM 2550 N N . GLU A 1 341 ? -3.803 15.385 -4.494 1.00 61.69 341 GLU A N 1
ATOM 2551 C CA . GLU A 1 341 ? -3.150 16.703 -4.452 1.00 61.69 341 GLU A CA 1
ATOM 2552 C C . GLU A 1 341 ? -2.542 17.088 -5.806 1.00 61.69 341 GLU A C 1
ATOM 2554 O O . GLU A 1 341 ? -2.635 18.242 -6.212 1.00 61.69 341 GLU A O 1
ATOM 2559 N N . MET A 1 342 ? -1.968 16.123 -6.534 1.00 68.38 342 MET A N 1
ATOM 2560 C CA . MET A 1 342 ? -1.275 16.373 -7.809 1.00 68.38 342 MET A CA 1
ATOM 2561 C C . MET A 1 342 ? -1.936 15.693 -9.017 1.00 68.38 342 MET A C 1
ATOM 2563 O O . MET A 1 342 ? -1.426 15.797 -10.132 1.00 68.38 342 MET A O 1
ATOM 2567 N N . GLY A 1 343 ? -3.061 14.995 -8.826 1.00 77.12 343 GLY A N 1
ATOM 2568 C CA . GLY A 1 343 ? -3.739 14.241 -9.883 1.00 77.12 343 GLY A CA 1
ATOM 2569 C C . GLY A 1 343 ? -2.949 13.022 -10.377 1.00 77.12 343 GLY A C 1
ATOM 2570 O O . GLY A 1 343 ? -1.911 12.647 -9.831 1.00 77.12 343 GLY A O 1
ATOM 2571 N N . CYS A 1 344 ? -3.427 12.408 -11.465 1.00 81.75 344 CYS A N 1
ATOM 2572 C CA . CYS A 1 344 ? -2.843 11.184 -12.036 1.00 81.75 344 CYS A CA 1
ATOM 2573 C C . CYS A 1 344 ? -1.378 11.365 -12.497 1.00 81.75 344 CYS A C 1
ATOM 2575 O O . CYS A 1 344 ? -0.594 10.418 -12.471 1.00 81.75 344 CYS A O 1
ATOM 2577 N N . GLN A 1 345 ? -0.967 12.588 -12.855 1.00 81.44 345 GLN A N 1
ATOM 2578 C CA . GLN A 1 345 ? 0.424 12.892 -13.218 1.00 81.44 345 GLN A CA 1
ATOM 2579 C C . GLN A 1 345 ? 1.413 12.659 -12.062 1.00 81.44 345 GLN A C 1
ATOM 2581 O O . GLN A 1 345 ? 2.538 12.240 -12.312 1.00 81.44 345 GLN A O 1
ATOM 2586 N N . GLY A 1 346 ? 0.989 12.861 -10.807 1.00 76.12 346 GLY A N 1
ATOM 2587 C CA . GLY A 1 346 ? 1.808 12.600 -9.616 1.00 76.12 346 GLY A CA 1
ATOM 2588 C C . GLY A 1 346 ? 1.943 11.113 -9.273 1.00 76.12 346 GLY A C 1
ATOM 2589 O O . GLY A 1 346 ? 2.742 10.750 -8.416 1.00 76.12 346 GLY A O 1
ATOM 2590 N N . GLU A 1 347 ? 1.176 10.253 -9.946 1.00 82.38 347 GLU A N 1
ATOM 2591 C CA . GLU A 1 347 ? 1.110 8.815 -9.696 1.00 82.38 347 GLU A CA 1
ATOM 2592 C C . GLU A 1 347 ? 1.559 8.019 -10.929 1.00 82.38 347 GLU A C 1
ATOM 2594 O O . GLU A 1 347 ? 2.672 7.499 -10.965 1.00 82.38 347 GLU A O 1
ATOM 2599 N N . VAL A 1 348 ? 0.716 7.961 -11.963 1.00 87.31 348 VAL A N 1
ATOM 2600 C CA . VAL A 1 348 ? 0.978 7.256 -13.228 1.00 87.31 348 VAL A CA 1
ATOM 2601 C C . VAL A 1 348 ? 2.081 7.944 -14.025 1.00 87.31 348 VAL A C 1
ATOM 2603 O O . VAL A 1 348 ? 2.936 7.267 -14.588 1.00 87.31 348 VAL A O 1
ATOM 2606 N N . GLY A 1 349 ? 2.098 9.280 -14.039 1.00 88.25 349 GLY A N 1
ATOM 2607 C CA . GLY A 1 349 ? 3.163 10.041 -14.701 1.00 88.25 349 GLY A CA 1
ATOM 2608 C C . GLY A 1 349 ? 4.533 9.772 -14.076 1.00 88.25 349 GLY A C 1
ATOM 2609 O O . GLY A 1 349 ? 5.488 9.493 -14.793 1.00 88.25 349 GLY A O 1
ATOM 2610 N N . VAL A 1 350 ? 4.608 9.760 -12.742 1.00 88.75 350 VAL A N 1
ATOM 2611 C CA . VAL A 1 350 ? 5.838 9.438 -11.996 1.00 88.75 350 VAL A CA 1
ATOM 2612 C C . VAL A 1 350 ? 6.278 7.990 -12.210 1.00 88.75 350 VAL A C 1
ATOM 2614 O O . VAL A 1 350 ? 7.469 7.734 -12.301 1.00 88.75 350 VAL A O 1
ATOM 2617 N N . ALA A 1 351 ? 5.342 7.046 -12.305 1.00 91.19 351 ALA A N 1
ATOM 2618 C CA . ALA A 1 351 ? 5.654 5.644 -12.582 1.00 91.19 351 ALA A CA 1
ATOM 2619 C C . ALA A 1 351 ? 6.197 5.406 -14.001 1.00 91.19 351 ALA A C 1
ATOM 2621 O O . ALA A 1 351 ? 6.935 4.450 -14.224 1.00 91.19 351 ALA A O 1
ATOM 2622 N N . CYS A 1 352 ? 5.774 6.238 -14.957 1.00 92.44 352 CYS A N 1
ATOM 2623 C CA . CYS A 1 352 ? 6.208 6.187 -16.350 1.00 92.44 352 CYS A CA 1
ATOM 2624 C C . CYS A 1 352 ? 7.578 6.848 -16.577 1.00 92.44 352 CYS A C 1
ATOM 2626 O O . CYS A 1 352 ? 8.253 6.503 -17.548 1.00 92.44 352 CYS A O 1
ATOM 2628 N N . SER A 1 353 ? 7.944 7.825 -15.741 1.00 89.44 353 SER A N 1
ATOM 2629 C CA . SER A 1 353 ? 9.208 8.566 -15.832 1.00 89.44 353 SER A CA 1
ATOM 2630 C C . SER A 1 353 ? 10.412 7.757 -15.364 1.00 89.44 353 SER A C 1
ATOM 2632 O O . SER A 1 353 ? 11.511 8.118 -15.840 1.00 89.44 353 SER A O 1
#

Mean predicted aligned error: 5.93 Å